Protein AF-K0R298-F1 (afdb_monomer_lite)

pLDDT: mean 89.59, std 12.07, range [43.44, 98.75]

Organism: Thalassiosira oceanica (NCBI:txid159749)

Radius of gyration: 18.22 Å; chains: 1; bounding box: 44×44×57 Å

Sequence (192 aa):
MATQLGGPRGGSYESVAVDNSNPGKPVFFVTEDAEDGELRRFEAAHGNGWDALHDEGTTTYLQMFRDGTFAWTDSERIGEQSAKQNYPGLEGIQYLDGKLYFMAKYNYHLFILDLKEMTYTVEKTGLKFYGEGNFDSQPDQNLFGPSRRWMYLTEDGGSTPGVYARHCCESETYYTVFQGTPRVVGRRDSWV

Structure (mmCIF, N/CA/C/O backbone):
data_AF-K0R298-F1
#
_entry.id   AF-K0R298-F1
#
loop_
_atom_site.group_PDB
_atom_site.id
_atom_site.type_symbol
_atom_site.label_atom_id
_atom_site.label_alt_id
_atom_site.label_comp_id
_atom_site.label_asym_id
_atom_site.label_entity_id
_atom_site.label_seq_id
_atom_site.pdbx_PDB_ins_code
_atom_site.Cartn_x
_atom_site.Cartn_y
_atom_site.Cartn_z
_atom_site.occupancy
_atom_site.B_iso_or_equiv
_atom_site.auth_seq_id
_atom_site.auth_comp_id
_atom_site.auth_asym_id
_atom_site.auth_atom_id
_atom_site.pdbx_PDB_model_num
ATOM 1 N N . MET A 1 1 ? -24.780 -12.898 5.351 1.00 60.69 1 MET A N 1
ATOM 2 C CA . MET A 1 1 ? -24.644 -11.448 5.600 1.00 60.69 1 MET A CA 1
ATOM 3 C C . MET A 1 1 ? -23.512 -10.929 4.729 1.00 60.69 1 MET A C 1
ATOM 5 O O . MET A 1 1 ? -22.661 -11.729 4.366 1.00 60.69 1 MET A O 1
ATOM 9 N N . ALA A 1 2 ? -23.547 -9.658 4.328 1.00 63.16 2 ALA A N 1
ATOM 10 C CA . ALA A 1 2 ? -22.435 -9.020 3.619 1.00 63.16 2 ALA A CA 1
ATOM 11 C C . ALA A 1 2 ? -21.427 -8.445 4.632 1.00 63.16 2 ALA A C 1
ATOM 13 O O . ALA A 1 2 ? -21.755 -8.310 5.809 1.00 63.16 2 ALA A O 1
ATOM 14 N N . THR A 1 3 ? -20.195 -8.181 4.204 1.00 66.81 3 THR A N 1
ATOM 15 C CA . THR A 1 3 ? -19.100 -7.686 5.057 1.00 66.81 3 THR A CA 1
ATOM 16 C C . THR A 1 3 ? -19.356 -6.252 5.534 1.00 66.81 3 THR A C 1
ATOM 18 O O . THR A 1 3 ? -19.719 -5.407 4.717 1.00 66.81 3 THR A O 1
ATOM 21 N N . GLN A 1 4 ? -19.111 -5.942 6.817 1.00 69.44 4 GLN A N 1
ATOM 22 C CA . GLN A 1 4 ? -19.295 -4.577 7.353 1.00 69.44 4 GLN A CA 1
ATOM 23 C C . GLN A 1 4 ? -18.355 -3.541 6.715 1.00 69.44 4 GLN A C 1
ATOM 25 O O . GLN A 1 4 ? -18.751 -2.396 6.504 1.00 69.44 4 GLN A O 1
ATOM 30 N N . LEU A 1 5 ? -17.142 -3.957 6.342 1.00 73.31 5 LEU A N 1
ATOM 31 C CA . LEU A 1 5 ? -16.156 -3.160 5.596 1.00 73.31 5 LEU A CA 1
ATOM 32 C C . LEU A 1 5 ? -16.729 -2.541 4.306 1.00 73.31 5 LEU A C 1
ATOM 34 O O . LEU A 1 5 ? -16.334 -1.441 3.920 1.00 73.31 5 LEU A O 1
ATOM 38 N N . GLY A 1 6 ? -17.698 -3.231 3.689 1.00 67.94 6 GLY A N 1
ATOM 39 C CA . GLY A 1 6 ? -18.417 -2.793 2.494 1.00 67.94 6 GLY A CA 1
ATOM 40 C C . GLY A 1 6 ? -19.207 -1.494 2.677 1.00 67.94 6 GLY A C 1
ATOM 41 O O . GLY A 1 6 ? -19.532 -0.800 1.716 1.00 67.94 6 GLY A O 1
ATOM 42 N N . GLY A 1 7 ? -19.595 -1.184 3.917 1.00 67.56 7 GLY A N 1
ATOM 43 C CA . GLY A 1 7 ? -20.618 -0.183 4.189 1.00 67.56 7 GLY A CA 1
ATOM 44 C C . GLY A 1 7 ? -21.924 -0.435 3.407 1.00 67.56 7 GLY A C 1
ATOM 45 O O . GLY A 1 7 ? -22.132 -1.494 2.812 1.00 67.56 7 GLY A O 1
ATOM 46 N N . PRO A 1 8 ? -22.847 0.540 3.386 1.00 65.44 8 PRO A N 1
ATOM 47 C CA . PRO A 1 8 ? -24.098 0.425 2.634 1.00 65.44 8 PRO A CA 1
ATOM 48 C C . PRO A 1 8 ? -23.929 0.629 1.119 1.00 65.44 8 PRO A C 1
ATOM 50 O O . PRO A 1 8 ? -24.852 0.323 0.366 1.00 65.44 8 PRO A O 1
ATOM 53 N N . ARG A 1 9 ? -22.794 1.184 0.674 1.00 70.94 9 ARG A N 1
ATOM 54 C CA . ARG A 1 9 ? -22.545 1.557 -0.728 1.00 70.94 9 ARG A CA 1
ATOM 55 C C . ARG A 1 9 ? -21.624 0.583 -1.468 1.00 70.94 9 ARG A C 1
ATOM 57 O O . ARG A 1 9 ? -21.584 0.638 -2.693 1.00 70.94 9 ARG A O 1
ATOM 64 N N . GLY A 1 10 ? -20.951 -0.324 -0.757 1.00 79.12 10 GLY A N 1
ATOM 65 C CA . GLY A 1 10 ? -19.833 -1.072 -1.323 1.00 79.12 10 GLY A CA 1
ATOM 66 C C . GLY A 1 10 ? -18.646 -0.150 -1.601 1.00 79.12 10 GLY A C 1
ATOM 67 O O . GLY A 1 10 ? -18.552 0.937 -1.031 1.00 79.12 10 GLY A O 1
ATOM 68 N N . GLY A 1 11 ? -17.782 -0.595 -2.505 1.00 83.56 11 GLY A N 1
ATOM 69 C CA . GLY A 1 11 ? -16.618 0.134 -2.996 1.00 83.56 11 GLY A CA 1
ATOM 70 C C . GLY A 1 11 ? -16.047 -0.567 -4.226 1.00 83.56 11 GLY A C 1
ATOM 71 O O . GLY A 1 11 ? -16.456 -1.693 -4.546 1.00 83.56 11 GLY A O 1
ATOM 72 N N . SER A 1 12 ? -15.108 0.083 -4.909 1.00 91.06 12 SER A N 1
ATOM 73 C CA . SER A 1 12 ? -14.360 -0.511 -6.031 1.00 91.06 12 SER A CA 1
ATOM 74 C C . SER A 1 12 ? -13.217 -1.380 -5.500 1.00 91.06 12 SER A C 1
ATOM 76 O O . SER A 1 12 ? -12.054 -1.125 -5.790 1.00 91.06 12 SER A O 1
ATOM 78 N N . TYR A 1 13 ? -13.543 -2.353 -4.645 1.00 93.00 13 TYR A N 1
ATOM 79 C CA . TYR A 1 13 ? -12.547 -3.119 -3.898 1.00 93.00 13 TYR A CA 1
ATOM 80 C C . TYR A 1 13 ? -11.626 -3.914 -4.810 1.00 93.00 13 TYR A C 1
ATOM 82 O O . TYR A 1 13 ? -12.098 -4.760 -5.569 1.00 93.00 13 TYR A O 1
ATOM 90 N N . GLU A 1 14 ? -10.327 -3.683 -4.650 1.00 95.44 14 GLU A N 1
ATOM 91 C CA . GLU A 1 14 ? -9.311 -4.245 -5.536 1.00 95.44 14 GLU A CA 1
ATOM 92 C C . GLU A 1 14 ? -8.501 -5.344 -4.846 1.00 95.44 14 GLU A C 1
ATOM 94 O O . GLU A 1 14 ? -8.420 -6.479 -5.316 1.00 95.44 14 GLU A O 1
ATOM 99 N N . SER A 1 15 ? -7.944 -5.053 -3.669 1.00 96.44 15 SER A N 1
ATOM 100 C CA . SER A 1 15 ? -7.053 -5.981 -2.977 1.00 96.44 15 SER A CA 1
ATOM 101 C C . SER A 1 15 ? -7.222 -5.928 -1.459 1.00 96.44 15 SER A C 1
ATOM 103 O O . SER A 1 15 ? -7.776 -4.981 -0.897 1.00 96.44 15 SER A O 1
ATOM 105 N N . VAL A 1 16 ? -6.766 -6.981 -0.775 1.00 95.56 16 VAL A N 1
ATOM 106 C CA . VAL A 1 16 ? -6.879 -7.126 0.681 1.00 95.56 16 VAL A CA 1
ATOM 107 C C . VAL A 1 16 ? -5.563 -7.570 1.305 1.00 95.56 16 VAL A C 1
ATOM 109 O O . VAL A 1 16 ? -4.927 -8.527 0.863 1.00 95.56 16 VAL A O 1
ATOM 112 N N . ALA A 1 17 ? -5.197 -6.919 2.405 1.00 97.06 17 ALA A N 1
ATOM 113 C CA . ALA A 1 17 ? -4.150 -7.364 3.311 1.00 97.06 17 ALA A CA 1
ATOM 114 C C . ALA A 1 17 ? -4.728 -7.600 4.708 1.00 97.06 17 ALA A C 1
ATOM 116 O O . ALA A 1 17 ? -5.696 -6.958 5.113 1.00 97.06 17 ALA A O 1
ATOM 117 N N . VAL A 1 18 ? -4.128 -8.524 5.459 1.00 95.81 18 VAL A N 1
ATOM 118 C CA . VAL A 1 18 ? -4.596 -8.878 6.804 1.00 95.81 18 VAL A CA 1
ATOM 119 C C . VAL A 1 18 ? -3.419 -8.908 7.767 1.00 95.81 18 VAL A C 1
ATOM 121 O O . VAL A 1 18 ? -2.485 -9.691 7.586 1.00 95.81 18 VAL A O 1
ATOM 124 N N . ASP A 1 19 ? -3.491 -8.095 8.819 1.00 96.06 19 ASP A N 1
ATOM 125 C CA . ASP A 1 19 ? -2.722 -8.341 10.033 1.00 96.06 19 ASP A CA 1
ATOM 126 C C . ASP A 1 19 ? -3.458 -9.405 10.849 1.00 96.06 19 ASP A C 1
ATOM 128 O O . ASP A 1 19 ? -4.504 -9.155 11.451 1.00 96.06 19 ASP A O 1
ATOM 132 N N . ASN A 1 20 ? -2.903 -10.614 10.848 1.00 94.19 20 ASN A N 1
ATOM 133 C CA . ASN A 1 20 ? -3.417 -11.743 11.617 1.00 94.19 20 ASN A CA 1
ATOM 134 C C . ASN A 1 20 ? -2.477 -12.134 12.771 1.00 94.19 20 ASN A C 1
ATOM 136 O O . ASN A 1 20 ? -2.443 -13.294 13.185 1.00 94.19 20 ASN A O 1
ATOM 140 N N . SER A 1 21 ? -1.679 -11.187 13.278 1.00 93.69 21 SER A N 1
ATOM 141 C CA . SER A 1 21 ? -0.807 -11.401 14.443 1.00 93.69 21 SER A CA 1
ATOM 142 C C . SER A 1 21 ? -1.598 -11.753 15.709 1.00 93.69 21 SER A C 1
ATOM 144 O O . SER A 1 21 ? -1.109 -12.505 16.553 1.00 93.69 21 SER A O 1
ATOM 146 N N . ASN A 1 22 ? -2.845 -11.279 15.805 1.00 92.56 22 ASN A N 1
ATOM 147 C CA . ASN A 1 22 ? -3.843 -11.741 16.763 1.00 92.56 22 ASN A CA 1
ATOM 148 C C . ASN A 1 22 ? -5.028 -12.407 16.035 1.00 92.56 22 ASN A C 1
ATOM 150 O O . ASN A 1 22 ? -5.967 -11.713 15.643 1.00 92.56 22 ASN A O 1
ATOM 154 N N . PRO A 1 23 ? -5.051 -13.748 15.916 1.00 90.69 23 PRO A N 1
ATOM 155 C CA . PRO A 1 23 ? -6.097 -14.451 15.175 1.00 90.69 23 PRO A CA 1
ATOM 156 C C . PRO A 1 23 ? -7.523 -14.295 15.707 1.00 90.69 23 PRO A C 1
ATOM 158 O O . PRO A 1 23 ? -8.457 -14.627 14.990 1.00 90.69 23 PRO A O 1
ATOM 161 N N . GLY A 1 24 ? -7.708 -13.846 16.954 1.00 91.31 24 GLY A N 1
ATOM 162 C CA . GLY A 1 24 ? -9.039 -13.588 17.517 1.00 91.31 24 GLY A CA 1
ATOM 163 C C . GLY A 1 24 ? -9.553 -12.164 17.290 1.00 91.31 24 GLY A C 1
ATOM 164 O O . GLY A 1 24 ? -10.682 -11.870 17.681 1.00 91.31 24 GLY A O 1
ATOM 165 N N . LYS A 1 25 ? -8.703 -11.281 16.749 1.00 92.44 25 LYS A N 1
ATOM 166 C CA . LYS A 1 25 ? -8.995 -9.880 16.407 1.00 92.44 25 LYS A CA 1
ATOM 167 C C . LYS A 1 25 ? -8.160 -9.451 15.189 1.00 92.44 25 LYS A C 1
ATOM 169 O O . LYS A 1 25 ? -7.284 -8.595 15.332 1.00 92.44 25 LYS A O 1
ATOM 174 N N . PRO A 1 26 ? -8.353 -10.087 14.022 1.00 95.19 26 PRO A N 1
ATOM 175 C CA . PRO A 1 26 ? -7.629 -9.706 12.817 1.00 95.19 26 PRO A CA 1
ATOM 176 C C . PRO A 1 26 ? -7.963 -8.269 12.399 1.00 95.19 26 PRO A C 1
ATOM 178 O O . PRO A 1 26 ? -9.076 -7.780 12.622 1.00 95.19 26 PRO A O 1
ATOM 181 N N . VAL A 1 27 ? -6.998 -7.615 11.755 1.00 95.69 27 VAL A N 1
ATOM 182 C CA . VAL A 1 27 ? -7.184 -6.299 11.139 1.00 95.69 27 VAL A CA 1
ATOM 183 C C . VAL A 1 27 ? -7.071 -6.445 9.632 1.00 95.69 27 VAL A C 1
ATOM 185 O O . VAL A 1 27 ? -6.063 -6.928 9.120 1.00 95.69 27 VAL A O 1
ATOM 188 N N . PHE A 1 28 ? -8.110 -6.026 8.923 1.00 95.44 28 PHE A N 1
ATOM 189 C CA . PHE A 1 28 ? -8.188 -6.093 7.471 1.00 95.44 28 PHE A CA 1
ATOM 190 C C . PHE A 1 28 ? -7.937 -4.717 6.877 1.00 95.44 28 PHE A C 1
ATOM 192 O O . PHE A 1 28 ? -8.400 -3.711 7.413 1.00 95.44 28 PHE A O 1
ATOM 199 N N . PHE A 1 29 ? -7.244 -4.689 5.748 1.00 96.81 29 PHE A N 1
ATOM 200 C CA . PHE A 1 29 ? -6.977 -3.490 4.972 1.00 96.81 29 PHE A CA 1
ATOM 201 C C . PHE A 1 29 ? -7.421 -3.737 3.544 1.00 96.81 29 PHE A C 1
ATOM 203 O O . PHE A 1 29 ? -7.031 -4.755 2.974 1.00 96.81 29 PHE A O 1
ATOM 210 N N . VAL A 1 30 ? -8.224 -2.842 2.981 1.00 95.94 30 VAL A N 1
ATOM 211 C CA . VAL A 1 30 ? -8.738 -2.994 1.617 1.00 95.94 30 VAL A CA 1
ATOM 212 C C . VAL A 1 30 ? -8.540 -1.712 0.831 1.00 95.94 30 VAL A C 1
ATOM 214 O O . VAL A 1 30 ? -8.770 -0.618 1.349 1.00 95.94 30 VAL A O 1
ATOM 217 N N . THR A 1 31 ? -8.077 -1.887 -0.401 1.00 97.38 31 THR A N 1
ATOM 218 C CA . THR A 1 31 ? -7.863 -0.836 -1.394 1.00 97.38 31 THR A CA 1
ATOM 219 C C . THR A 1 31 ? -9.077 -0.673 -2.297 1.00 97.38 31 THR A C 1
ATOM 221 O O . THR A 1 31 ? -9.876 -1.600 -2.449 1.00 97.38 31 THR A O 1
ATOM 224 N N . GLU A 1 32 ? -9.202 0.507 -2.903 1.00 95.56 32 GLU A N 1
ATOM 225 C CA . GLU A 1 32 ? -10.237 0.804 -3.887 1.00 95.56 32 GLU A CA 1
ATOM 226 C C . GLU A 1 32 ? -9.631 1.415 -5.156 1.00 95.56 32 GLU A C 1
ATOM 228 O O . GLU A 1 32 ? -9.007 2.481 -5.089 1.00 95.56 32 GLU A O 1
ATOM 233 N N . ASP A 1 33 ? -9.863 0.772 -6.309 1.00 95.31 33 ASP A N 1
ATOM 234 C CA . ASP A 1 33 ? -9.455 1.289 -7.624 1.00 95.31 33 ASP A CA 1
ATOM 235 C C . ASP A 1 33 ? -10.422 2.400 -8.066 1.00 95.31 33 ASP A C 1
ATOM 237 O O . ASP A 1 33 ? -11.351 2.237 -8.865 1.00 95.31 33 ASP A O 1
ATOM 241 N N . ALA A 1 34 ? -10.234 3.559 -7.443 1.00 95.00 34 ALA A N 1
ATOM 242 C CA . ALA A 1 34 ? -10.874 4.816 -7.777 1.00 95.00 34 ALA A CA 1
ATOM 243 C C . ALA A 1 34 ? -9.912 5.977 -7.489 1.00 95.00 34 ALA A C 1
ATOM 245 O O . ALA A 1 34 ? -9.011 5.881 -6.654 1.00 95.00 34 ALA A O 1
ATOM 246 N N . GLU A 1 35 ? -10.096 7.112 -8.171 1.00 95.12 35 GLU A N 1
ATOM 247 C CA . GLU A 1 35 ? -9.241 8.297 -7.979 1.00 95.12 35 GLU A CA 1
ATOM 248 C C . GLU A 1 35 ? -9.244 8.782 -6.519 1.00 95.12 35 GLU A C 1
ATOM 250 O O . GLU A 1 35 ? -8.216 9.218 -6.004 1.00 95.12 35 GLU A O 1
ATOM 255 N N . ASP A 1 36 ? -10.393 8.702 -5.856 1.00 96.06 36 ASP A N 1
ATOM 256 C CA . ASP A 1 36 ? -10.617 9.037 -4.453 1.00 96.06 36 ASP A CA 1
ATOM 257 C C . ASP A 1 36 ? -10.874 7.807 -3.570 1.00 96.06 36 ASP A C 1
ATOM 259 O O . ASP A 1 36 ? -11.262 7.977 -2.420 1.00 96.06 36 ASP A O 1
ATOM 263 N N . GLY A 1 37 ? -10.605 6.597 -4.077 1.00 96.19 37 GLY A N 1
ATOM 264 C CA . GLY A 1 37 ? -10.769 5.346 -3.340 1.00 96.19 37 GLY A CA 1
ATOM 265 C C . GLY A 1 37 ? -9.822 5.26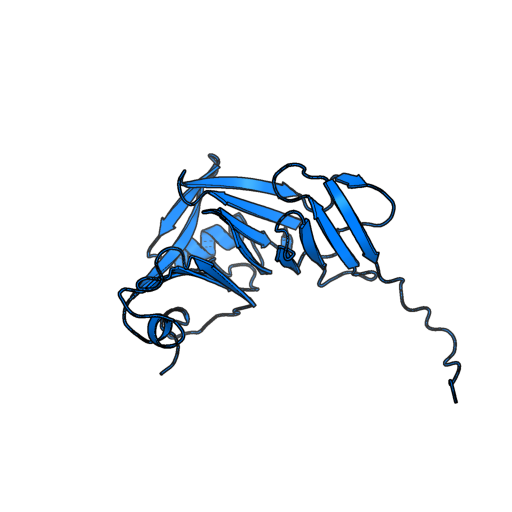7 -2.146 1.00 96.19 37 GLY A C 1
ATOM 266 O O . GLY A 1 37 ? -8.601 5.172 -2.296 1.00 96.19 37 GLY A O 1
ATOM 267 N N . GLU A 1 38 ? -10.372 5.348 -0.941 1.00 96.12 38 GLU A N 1
ATOM 268 C CA . GLU A 1 38 ? -9.594 5.401 0.286 1.00 96.12 38 GLU A CA 1
ATOM 269 C C . GLU A 1 38 ? -9.130 4.028 0.777 1.00 96.12 38 GLU A C 1
ATOM 271 O O . GLU A 1 38 ? -9.802 3.012 0.614 1.00 96.12 38 GLU A O 1
ATOM 276 N N . LEU A 1 39 ? -7.982 3.993 1.463 1.00 97.69 39 LEU A N 1
ATOM 277 C CA . LEU A 1 39 ? -7.562 2.779 2.155 1.00 97.69 39 LEU A CA 1
ATOM 278 C C . LEU A 1 39 ? -8.428 2.595 3.402 1.00 97.69 39 LEU A C 1
ATOM 280 O O . LEU A 1 39 ? -8.332 3.376 4.359 1.00 97.69 39 LEU A O 1
ATOM 284 N N . ARG A 1 40 ? -9.224 1.527 3.414 1.00 96.25 40 ARG A N 1
ATOM 285 C CA . ARG A 1 40 ? -10.054 1.152 4.559 1.00 96.25 40 ARG A CA 1
ATOM 286 C C . ARG A 1 40 ? -9.295 0.210 5.474 1.00 96.25 40 ARG A C 1
ATOM 288 O O . ARG A 1 40 ? -8.650 -0.728 5.015 1.00 96.25 40 ARG A O 1
ATOM 295 N N . ARG A 1 41 ? -9.438 0.418 6.778 1.00 96.00 41 ARG A N 1
ATOM 296 C CA . ARG A 1 41 ? -9.002 -0.494 7.834 1.00 96.00 41 ARG A CA 1
ATOM 297 C C . ARG A 1 41 ? -10.207 -0.937 8.640 1.00 96.00 41 ARG A C 1
ATOM 299 O O . ARG A 1 41 ? -10.927 -0.088 9.159 1.00 96.00 41 ARG A O 1
ATOM 306 N N . PHE A 1 42 ? -10.375 -2.240 8.811 1.00 94.25 42 PHE A N 1
ATOM 307 C CA . PHE A 1 42 ? -11.387 -2.816 9.687 1.00 94.25 42 PHE A CA 1
ATOM 308 C C . PHE A 1 42 ? -10.744 -3.655 10.780 1.00 94.25 42 PHE A C 1
ATOM 310 O O . PHE A 1 42 ? -10.058 -4.639 10.507 1.00 94.25 42 PHE A O 1
ATOM 317 N N . GLU A 1 43 ? -10.982 -3.253 12.021 1.00 94.25 43 GLU A N 1
ATOM 318 C CA . GLU A 1 43 ? -10.539 -3.961 13.217 1.00 94.25 43 GLU A CA 1
ATOM 319 C C . GLU A 1 43 ? -11.705 -4.807 13.735 1.00 94.25 43 GLU A C 1
ATOM 321 O O . GLU A 1 43 ? -12.693 -4.261 14.235 1.00 94.25 43 GLU A O 1
ATOM 326 N N . ALA A 1 44 ? -11.604 -6.134 13.611 1.00 93.50 44 ALA A N 1
ATOM 327 C CA . ALA A 1 44 ? -12.638 -7.037 14.108 1.00 93.50 44 ALA A CA 1
ATOM 328 C C . ALA A 1 44 ? -12.725 -6.961 15.642 1.00 93.50 44 ALA A C 1
ATOM 330 O O . ALA A 1 44 ? -11.710 -7.046 16.344 1.00 93.50 44 ALA A O 1
ATOM 331 N N . ALA A 1 45 ? -13.937 -6.835 16.190 1.00 91.00 45 ALA A N 1
ATOM 332 C CA . ALA A 1 45 ? -14.125 -6.815 17.641 1.00 91.00 45 ALA A CA 1
ATOM 333 C C . ALA A 1 45 ? -13.817 -8.190 18.264 1.00 91.00 45 ALA A C 1
ATOM 335 O O . ALA A 1 45 ? -13.304 -8.276 19.389 1.00 91.00 45 ALA A O 1
ATOM 336 N N . HIS A 1 46 ? -14.140 -9.253 17.527 1.00 87.75 46 HIS A N 1
ATOM 337 C CA . HIS A 1 46 ? -13.947 -10.657 17.870 1.00 87.75 46 HIS A CA 1
ATOM 338 C C . HIS A 1 46 ? -14.034 -11.531 16.606 1.00 87.75 46 HIS A C 1
ATOM 340 O O . HIS A 1 46 ? -14.410 -11.062 15.536 1.00 87.75 46 HIS A O 1
ATOM 346 N N . GLY A 1 47 ? -13.703 -12.815 16.749 1.00 86.62 47 GLY A N 1
ATOM 347 C CA . GLY A 1 47 ? -13.864 -13.811 15.691 1.00 86.62 47 GLY A CA 1
ATOM 348 C C . GLY A 1 47 ? -12.602 -14.040 14.865 1.00 86.62 47 GLY A C 1
ATOM 349 O O . GLY A 1 47 ? -11.532 -13.499 15.140 1.00 86.62 47 GLY A O 1
ATOM 350 N N . ASN A 1 48 ? -12.724 -14.917 13.874 1.00 86.62 48 ASN A N 1
ATOM 351 C CA . ASN A 1 48 ? -11.661 -15.240 12.931 1.00 86.62 48 ASN A CA 1
ATOM 352 C C . ASN A 1 48 ? -12.249 -15.588 11.557 1.00 86.62 48 ASN A C 1
ATOM 354 O O . ASN A 1 48 ? -13.450 -15.816 11.421 1.00 86.62 48 ASN A O 1
ATOM 358 N N . GLY A 1 49 ? -11.393 -15.623 10.534 1.00 82.56 49 GLY A N 1
ATOM 359 C CA . GLY A 1 49 ? -11.779 -16.066 9.195 1.00 82.56 49 GLY A CA 1
ATOM 360 C C . GLY A 1 49 ? -12.955 -15.275 8.616 1.00 82.56 49 GLY A C 1
ATOM 361 O O . GLY A 1 49 ? -12.945 -14.048 8.631 1.00 82.56 49 GLY A O 1
ATOM 362 N N . TRP A 1 50 ? -13.943 -16.000 8.089 1.00 84.00 50 TRP A N 1
ATOM 363 C CA . TRP A 1 50 ? -15.157 -15.433 7.498 1.00 84.00 50 TRP A CA 1
ATOM 364 C C . TRP A 1 50 ? -15.920 -14.566 8.506 1.00 84.00 50 TRP A C 1
ATOM 366 O O . TRP A 1 50 ? -16.210 -13.407 8.223 1.00 84.00 50 TRP A O 1
ATOM 376 N N . ASP A 1 51 ? -16.170 -15.091 9.706 1.00 85.94 51 ASP A N 1
ATOM 377 C CA . ASP A 1 51 ? -17.037 -14.449 10.700 1.00 85.94 51 ASP A CA 1
ATOM 378 C C . ASP A 1 51 ? -16.483 -13.098 11.172 1.00 85.94 51 ASP A C 1
ATOM 380 O O . ASP A 1 51 ? -17.240 -12.145 11.336 1.00 85.94 51 ASP A O 1
ATOM 384 N N . ALA A 1 52 ? -15.153 -12.960 11.257 1.00 88.69 52 ALA A N 1
ATOM 385 C CA . ALA A 1 52 ? -14.506 -11.707 11.657 1.00 88.69 52 ALA A CA 1
ATOM 386 C C . ALA A 1 52 ? -14.910 -10.499 10.794 1.00 88.69 52 ALA A C 1
ATOM 388 O O . ALA A 1 52 ? -14.903 -9.384 11.292 1.00 88.69 52 ALA A O 1
ATOM 389 N N . LEU A 1 53 ? -15.258 -10.702 9.519 1.00 85.75 53 LEU A N 1
ATOM 390 C CA . LEU A 1 53 ? -15.673 -9.642 8.590 1.00 85.75 53 LEU A CA 1
ATOM 391 C C . LEU A 1 53 ? -17.194 -9.409 8.559 1.00 85.75 53 LEU A C 1
ATOM 393 O O . LEU A 1 53 ? -17.667 -8.428 7.973 1.00 85.75 53 LEU A O 1
ATOM 397 N N . HIS A 1 54 ? -17.965 -10.315 9.152 1.00 84.00 54 HIS A N 1
ATOM 398 C CA . HIS A 1 54 ? -19.427 -10.306 9.115 1.00 84.00 54 HIS A CA 1
ATOM 399 C C . HIS A 1 54 ? -20.074 -10.008 10.471 1.00 84.00 54 HIS A C 1
ATOM 401 O O . HIS A 1 54 ? -21.278 -9.743 10.505 1.00 84.00 54 HIS A O 1
ATOM 407 N N . ASP A 1 55 ? -19.275 -9.987 11.535 1.00 84.25 55 ASP A N 1
ATOM 408 C CA . ASP A 1 55 ? -19.661 -9.582 12.884 1.00 84.25 55 ASP A CA 1
ATOM 409 C C . ASP A 1 55 ? -19.283 -8.111 13.167 1.00 84.25 55 ASP A C 1
ATOM 411 O O . ASP A 1 55 ? -19.059 -7.316 12.252 1.00 84.25 55 ASP A O 1
ATOM 415 N N . GLU A 1 56 ? -19.278 -7.717 14.443 1.00 87.31 56 GLU A N 1
ATOM 416 C CA . GLU A 1 56 ? -18.963 -6.360 14.891 1.00 87.31 56 GLU A CA 1
ATOM 417 C C . GLU A 1 56 ? -17.481 -5.998 14.691 1.00 87.31 56 GLU A C 1
ATOM 419 O O . GLU A 1 56 ? -16.571 -6.792 14.947 1.00 87.31 56 GLU A O 1
ATOM 424 N N . GLY A 1 57 ? -17.223 -4.744 14.332 1.00 90.56 57 GLY A N 1
ATOM 425 C CA . GLY A 1 57 ? -15.880 -4.180 14.298 1.00 90.56 57 GLY A CA 1
ATOM 426 C C . GLY A 1 57 ? -15.893 -2.682 14.039 1.00 90.56 57 GLY A C 1
ATOM 427 O O . GLY A 1 57 ? -16.948 -2.044 14.010 1.00 90.56 57 GLY A O 1
ATOM 428 N N . THR A 1 58 ? -14.703 -2.121 13.861 1.00 92.56 58 THR A N 1
ATOM 429 C CA . THR A 1 58 ? -14.520 -0.684 13.637 1.00 92.56 58 THR A CA 1
ATOM 430 C C . THR A 1 58 ? -13.859 -0.449 12.291 1.00 92.56 58 THR A C 1
ATOM 432 O O . THR A 1 58 ? -12.725 -0.878 12.080 1.00 92.56 58 THR A O 1
ATOM 435 N N . THR A 1 59 ? -14.540 0.282 11.407 1.00 93.06 59 THR A N 1
ATOM 436 C CA . THR A 1 59 ? -13.959 0.779 10.154 1.00 93.06 59 THR A CA 1
ATOM 437 C C . THR A 1 59 ? -13.346 2.159 10.367 1.00 93.06 59 THR A C 1
ATOM 439 O O . THR A 1 59 ? -13.967 3.046 10.946 1.00 93.06 59 THR A O 1
ATOM 442 N N . THR A 1 60 ? -12.130 2.344 9.867 1.00 96.19 60 THR A N 1
ATOM 443 C CA . THR A 1 60 ? -11.416 3.624 9.811 1.00 96.19 60 THR A CA 1
ATOM 444 C C . THR A 1 60 ? -10.721 3.770 8.461 1.00 96.19 60 THR A C 1
ATOM 446 O O . THR A 1 60 ? -10.552 2.791 7.739 1.00 96.19 60 THR A O 1
ATOM 449 N N . TYR A 1 61 ? -10.302 4.983 8.126 1.00 97.62 61 TYR A N 1
ATOM 450 C CA . TYR A 1 61 ? -9.777 5.348 6.815 1.00 97.62 61 TYR A CA 1
ATOM 451 C C . TYR A 1 61 ? -8.410 6.010 6.953 1.00 97.62 61 TYR A C 1
ATOM 453 O O . TYR A 1 61 ? -8.150 6.704 7.942 1.00 97.62 61 TYR A O 1
ATOM 461 N N . LEU A 1 62 ? -7.518 5.781 5.991 1.00 98.69 62 LEU A N 1
ATOM 462 C CA . LEU A 1 62 ? -6.166 6.331 6.038 1.00 98.69 62 LEU A CA 1
ATOM 463 C C . LEU A 1 62 ? -6.175 7.850 5.810 1.00 98.69 62 LEU A C 1
ATOM 465 O O . LEU A 1 62 ? -6.641 8.347 4.789 1.00 98.69 62 LEU A O 1
ATOM 469 N N . GLN A 1 63 ? -5.562 8.593 6.725 1.00 98.75 63 GLN A N 1
ATOM 470 C CA . GLN A 1 63 ? -5.257 10.008 6.555 1.00 98.75 63 GLN A CA 1
ATOM 471 C C . GLN A 1 63 ? -3.744 10.216 6.609 1.00 98.75 63 GLN A C 1
ATOM 473 O O . GLN A 1 63 ? -3.123 10.018 7.649 1.00 98.75 63 GLN A O 1
ATOM 478 N N . MET A 1 64 ? -3.153 10.647 5.499 1.00 98.50 64 MET A N 1
ATOM 479 C CA . MET A 1 64 ? -1.729 10.971 5.409 1.00 98.50 64 MET A CA 1
ATOM 480 C C . MET A 1 64 ? -1.467 12.461 5.627 1.00 98.50 64 MET A C 1
ATOM 482 O O . MET A 1 64 ? -2.232 13.320 5.175 1.00 98.50 64 MET A O 1
ATOM 486 N N . PHE A 1 65 ? -0.347 12.760 6.281 1.00 98.25 65 PHE A N 1
ATOM 487 C CA . PHE A 1 65 ? 0.117 14.112 6.563 1.00 98.25 65 PHE A CA 1
ATOM 488 C C . PHE A 1 65 ? 1.451 14.384 5.867 1.00 98.25 65 PHE A C 1
ATOM 490 O O . PHE A 1 65 ? 2.293 13.507 5.711 1.00 98.25 65 PHE A O 1
ATOM 497 N N . ARG A 1 66 ? 1.673 15.640 5.463 1.00 94.56 66 ARG A N 1
ATOM 498 C CA . ARG A 1 66 ? 2.860 16.043 4.682 1.00 94.56 66 ARG A CA 1
ATOM 499 C C . ARG A 1 66 ? 4.192 15.903 5.424 1.00 94.56 66 ARG A C 1
ATOM 501 O O . ARG A 1 66 ? 5.237 16.034 4.797 1.00 94.56 66 ARG A O 1
ATOM 508 N N . ASP A 1 67 ? 4.160 15.698 6.734 1.00 96.69 67 ASP A N 1
ATOM 509 C CA . ASP A 1 67 ? 5.342 15.521 7.577 1.00 96.69 67 ASP A CA 1
ATOM 510 C C . ASP A 1 67 ? 5.851 14.068 7.620 1.00 96.69 67 ASP A C 1
ATOM 512 O O . ASP A 1 67 ? 6.787 13.775 8.362 1.00 96.69 67 ASP A O 1
ATOM 516 N N . GLY A 1 68 ? 5.275 13.168 6.812 1.00 97.81 68 GLY A N 1
ATOM 517 C CA . GLY A 1 68 ? 5.669 11.758 6.764 1.00 97.81 68 GLY A CA 1
ATOM 518 C C . GLY A 1 68 ? 4.945 10.882 7.787 1.00 97.81 68 GLY A C 1
ATOM 519 O O . GLY A 1 68 ? 5.319 9.724 7.967 1.00 97.81 68 GLY A O 1
ATOM 520 N N . THR A 1 69 ? 3.918 11.411 8.459 1.00 98.69 69 THR A N 1
ATOM 521 C CA . THR A 1 69 ? 3.079 10.666 9.407 1.00 98.69 69 THR A CA 1
ATOM 522 C C . THR A 1 69 ? 1.702 10.346 8.832 1.00 98.69 69 THR A C 1
ATOM 524 O O . THR A 1 69 ? 1.270 10.914 7.825 1.00 98.69 69 THR A O 1
ATOM 527 N N . PHE A 1 70 ? 0.983 9.423 9.465 1.00 98.75 70 PHE A N 1
ATOM 528 C CA . PHE A 1 70 ? -0.406 9.138 9.116 1.00 98.75 70 PHE A CA 1
ATOM 529 C C . PHE A 1 70 ? -1.254 8.840 10.357 1.00 98.75 70 PHE A C 1
ATOM 531 O O . PHE A 1 70 ? -0.741 8.574 11.442 1.00 98.75 70 PHE A O 1
ATOM 538 N N . ALA A 1 71 ? -2.572 8.877 10.189 1.00 98.69 71 ALA A N 1
ATOM 539 C CA . ALA A 1 71 ? -3.546 8.475 11.192 1.00 98.69 71 ALA A CA 1
ATOM 540 C C . ALA A 1 71 ? -4.697 7.693 10.553 1.00 98.69 71 ALA A C 1
ATOM 542 O O . ALA A 1 71 ? -4.884 7.701 9.337 1.00 98.69 71 ALA A O 1
ATOM 543 N N . TRP A 1 72 ? -5.484 7.043 11.404 1.00 98.44 72 TRP A N 1
ATOM 544 C CA . TRP A 1 72 ? -6.740 6.407 11.030 1.00 98.44 72 TRP A CA 1
ATOM 545 C C . TRP A 1 72 ? -7.897 7.284 11.506 1.00 98.44 72 TRP A C 1
ATOM 547 O O . TRP A 1 72 ? -8.034 7.531 12.703 1.00 98.44 72 TRP A O 1
ATOM 557 N N . THR A 1 73 ? -8.708 7.778 10.575 1.00 98.12 73 THR A N 1
ATOM 558 C CA . THR A 1 73 ? -9.891 8.603 10.862 1.00 98.12 73 THR A CA 1
ATOM 559 C C . THR A 1 73 ? -11.166 7.770 10.759 1.00 98.12 73 THR A C 1
ATOM 561 O O . THR A 1 73 ? -11.228 6.811 9.999 1.00 98.12 73 THR A O 1
ATOM 564 N N . ASP A 1 74 ? -12.204 8.128 11.505 1.00 96.19 74 ASP A N 1
ATOM 565 C CA . ASP A 1 74 ? -13.556 7.574 11.373 1.00 96.19 74 ASP A CA 1
ATOM 566 C C . ASP A 1 74 ? -14.364 8.231 10.234 1.00 96.19 74 ASP A C 1
ATOM 568 O O . ASP A 1 74 ? -15.470 7.797 9.913 1.00 96.19 74 ASP A O 1
ATOM 572 N N . SER A 1 75 ? -13.817 9.269 9.592 1.00 96.44 75 SER A N 1
ATOM 573 C CA . SER A 1 75 ? -14.479 10.001 8.516 1.00 96.44 75 SER A CA 1
ATOM 574 C C . SER A 1 75 ? -14.061 9.489 7.136 1.00 96.44 75 SER A C 1
ATOM 576 O O . SER A 1 75 ? -12.979 9.826 6.657 1.00 96.44 75 SER A O 1
ATOM 578 N N . GLU A 1 76 ? -14.966 8.766 6.464 1.00 94.56 76 GLU A N 1
ATOM 579 C CA . GLU A 1 76 ? -14.804 8.295 5.069 1.00 94.56 76 GLU A CA 1
ATOM 580 C C . GLU A 1 76 ? -14.384 9.454 4.156 1.00 94.56 76 GLU A C 1
ATOM 582 O O . GLU A 1 76 ? -13.349 9.397 3.507 1.00 94.56 76 GLU A O 1
ATOM 587 N N . ARG A 1 77 ? -15.076 10.597 4.260 1.00 96.06 77 ARG A N 1
ATOM 588 C CA . ARG A 1 77 ? -14.764 11.822 3.505 1.00 96.06 77 ARG A CA 1
ATOM 589 C C . ARG A 1 77 ? -13.327 12.326 3.693 1.00 96.06 77 ARG A C 1
ATOM 591 O O . ARG A 1 77 ? -12.755 12.894 2.767 1.00 96.06 77 ARG A O 1
ATOM 598 N N . ILE A 1 78 ? -12.755 12.227 4.897 1.00 98.31 78 ILE A N 1
ATOM 599 C CA . ILE A 1 78 ? -11.356 12.635 5.126 1.00 98.31 78 ILE A CA 1
ATOM 600 C C . ILE A 1 78 ? -10.405 11.613 4.491 1.00 98.31 78 ILE A C 1
ATOM 602 O O . ILE A 1 78 ? -9.395 12.022 3.917 1.00 98.31 78 ILE A O 1
ATOM 606 N N . GLY A 1 79 ? -10.750 10.324 4.548 1.00 97.81 79 GLY A N 1
ATOM 607 C CA . GLY A 1 79 ? -10.067 9.255 3.819 1.00 97.81 79 GLY A CA 1
ATOM 608 C C . GLY A 1 79 ? -10.046 9.506 2.312 1.00 97.81 79 GLY A C 1
ATOM 609 O O . GLY A 1 79 ? -8.964 9.639 1.746 1.00 97.81 79 GLY A O 1
ATOM 610 N N . GLU A 1 80 ? -11.216 9.692 1.695 1.00 97.38 80 GLU A N 1
ATOM 611 C CA . GLU A 1 80 ? -11.387 9.973 0.256 1.00 97.38 80 GLU A CA 1
ATOM 612 C C . GLU A 1 80 ? -10.544 11.192 -0.175 1.00 97.38 80 GLU A C 1
ATOM 614 O O . GLU A 1 80 ? -9.809 11.183 -1.167 1.00 97.38 80 GLU A O 1
ATOM 619 N N . GLN A 1 81 ? -10.579 12.265 0.627 1.00 98.44 81 GLN A N 1
ATOM 620 C CA . GLN A 1 81 ? -9.773 13.465 0.385 1.00 98.44 81 GLN A CA 1
ATOM 621 C C . GLN A 1 81 ? -8.272 13.202 0.499 1.00 98.44 81 GLN A C 1
ATOM 623 O O . GLN A 1 81 ? -7.493 13.782 -0.262 1.00 98.44 81 GLN A O 1
ATOM 628 N N . SER A 1 82 ? -7.855 12.366 1.450 1.00 98.31 82 SER A N 1
ATOM 629 C CA . SER A 1 82 ? -6.455 11.985 1.604 1.00 98.31 82 SER A CA 1
ATOM 630 C C . SER A 1 82 ? -5.987 11.131 0.428 1.00 98.31 82 SER A C 1
ATOM 632 O O . SER A 1 82 ? -4.912 11.412 -0.105 1.00 98.31 82 SER A O 1
ATOM 634 N N . ALA A 1 83 ? -6.807 10.181 -0.025 1.00 98.00 83 ALA A N 1
ATOM 635 C CA . ALA A 1 83 ? -6.530 9.321 -1.169 1.00 98.00 83 ALA A CA 1
ATOM 636 C C . ALA A 1 83 ? -6.316 10.128 -2.442 1.00 98.00 83 ALA A C 1
ATOM 638 O O . ALA A 1 83 ? -5.213 10.126 -2.992 1.00 98.00 83 ALA A O 1
ATOM 639 N N . LYS A 1 84 ? -7.304 10.952 -2.809 1.00 98.00 84 LYS A N 1
ATOM 640 C CA . LYS A 1 84 ? -7.238 11.815 -3.994 1.00 98.00 84 LYS A CA 1
ATOM 641 C C . LYS A 1 84 ? -5.990 12.702 -4.023 1.00 98.00 84 LYS A C 1
ATOM 643 O O . LYS A 1 84 ? -5.453 13.003 -5.086 1.00 98.00 84 LYS A O 1
ATOM 648 N N . GLN A 1 85 ? -5.536 13.162 -2.857 1.00 97.50 85 GLN A N 1
ATOM 649 C CA . GLN A 1 85 ? -4.389 14.065 -2.751 1.00 97.50 85 GLN A CA 1
ATOM 650 C C . GLN A 1 85 ? -3.036 13.351 -2.733 1.00 97.50 85 GLN A C 1
ATOM 652 O O . GLN A 1 85 ? -2.060 13.918 -3.221 1.00 97.50 85 GLN A O 1
ATOM 657 N N . ASN A 1 86 ? -2.952 12.167 -2.125 1.00 97.62 86 ASN A N 1
ATOM 658 C CA . ASN A 1 86 ? -1.669 11.558 -1.771 1.00 97.62 86 ASN A CA 1
ATOM 659 C C . ASN A 1 86 ? -1.422 10.227 -2.490 1.00 97.62 86 ASN A C 1
ATOM 661 O O . ASN A 1 86 ? -0.296 9.992 -2.924 1.00 97.62 86 ASN A O 1
ATOM 665 N N . TYR A 1 87 ? -2.438 9.380 -2.645 1.00 97.62 87 TYR A N 1
ATOM 666 C CA . TYR A 1 87 ? -2.311 8.002 -3.138 1.00 97.62 87 TYR A CA 1
ATOM 667 C C . TYR A 1 87 ? -3.479 7.577 -4.062 1.00 97.62 87 TYR A C 1
ATOM 669 O O . TYR A 1 87 ? -4.116 6.561 -3.817 1.00 97.62 87 TYR A O 1
ATOM 677 N N . PRO A 1 88 ? -3.789 8.331 -5.129 1.00 97.44 88 PRO A N 1
AT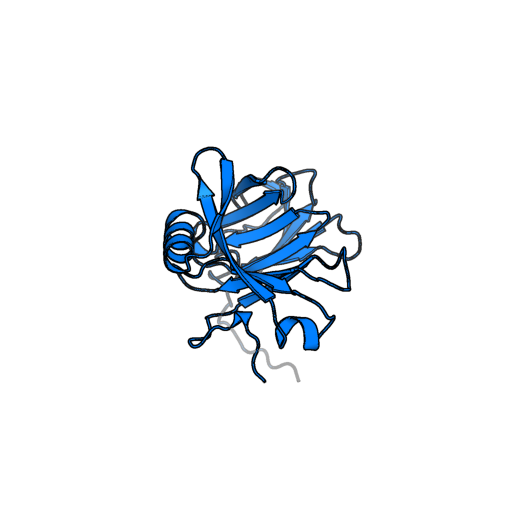OM 678 C CA . PRO A 1 88 ? -4.977 8.073 -5.944 1.00 97.44 88 PRO A CA 1
ATOM 679 C C . PRO A 1 88 ? -4.854 6.780 -6.777 1.00 97.44 88 PRO A C 1
ATOM 681 O O . PRO A 1 88 ? -3.791 6.518 -7.354 1.00 97.44 88 PRO A O 1
ATOM 684 N N . GLY A 1 89 ? -5.958 6.027 -6.895 1.00 96.88 89 GLY A N 1
ATOM 685 C CA . GLY A 1 89 ? -6.024 4.736 -7.598 1.00 96.88 89 GLY A CA 1
ATOM 686 C C . GLY A 1 89 ? -5.278 3.645 -6.839 1.00 96.88 89 GLY A C 1
ATOM 687 O O . GLY A 1 89 ? -4.183 3.264 -7.249 1.00 96.88 89 GLY A O 1
ATOM 688 N N . LEU A 1 90 ? -5.800 3.229 -5.682 1.00 97.44 90 LEU A N 1
ATOM 689 C CA . LEU A 1 90 ? -5.158 2.199 -4.870 1.00 97.44 90 LEU A CA 1
ATOM 690 C C . LEU A 1 90 ? -5.366 0.814 -5.474 1.00 97.44 90 LEU A C 1
ATOM 692 O O . LEU A 1 90 ? -6.493 0.422 -5.746 1.00 97.44 90 LEU A O 1
ATOM 696 N N . GLU A 1 91 ? -4.281 0.055 -5.577 1.00 97.81 91 GLU A N 1
ATOM 697 C CA . GLU A 1 91 ? -4.266 -1.249 -6.249 1.00 97.81 91 GLU A CA 1
ATOM 698 C C . GLU A 1 91 ? -3.841 -2.357 -5.273 1.00 97.81 91 GLU A C 1
ATOM 700 O O . GLU A 1 91 ? -4.439 -2.522 -4.205 1.00 97.81 91 GLU A O 1
ATOM 705 N N . GLY A 1 92 ? -2.786 -3.114 -5.586 1.00 98.12 92 GLY A N 1
ATOM 706 C CA . GLY A 1 92 ? -2.259 -4.151 -4.709 1.00 98.12 92 GLY A CA 1
ATOM 707 C C . GLY A 1 92 ? -1.870 -3.621 -3.331 1.00 98.12 92 GLY A C 1
ATOM 708 O O . GLY A 1 92 ? -1.255 -2.557 -3.202 1.00 98.12 92 GLY A O 1
ATOM 709 N N . ILE A 1 93 ? -2.186 -4.404 -2.295 1.00 98.56 93 ILE A N 1
ATOM 710 C CA . ILE A 1 93 ? -1.735 -4.183 -0.920 1.00 98.56 93 ILE A CA 1
ATOM 711 C C . ILE A 1 93 ? -1.223 -5.476 -0.290 1.00 98.56 93 ILE A C 1
ATOM 713 O O . ILE A 1 93 ? -1.780 -6.550 -0.496 1.00 98.56 93 ILE A O 1
ATOM 717 N N . GLN A 1 94 ? -0.180 -5.380 0.535 1.00 97.50 94 GLN A N 1
ATOM 718 C CA . GLN A 1 94 ? 0.371 -6.492 1.307 1.00 97.50 94 GLN A CA 1
ATOM 719 C C . GLN A 1 94 ? 0.697 -6.060 2.738 1.00 97.50 94 GLN A C 1
ATOM 721 O O . GLN A 1 94 ? 1.215 -4.966 2.963 1.00 97.50 94 GLN A O 1
ATOM 726 N N . TYR A 1 95 ? 0.457 -6.953 3.699 1.00 96.75 95 TYR A N 1
ATOM 727 C CA . TYR A 1 95 ? 0.921 -6.808 5.078 1.00 96.75 95 TYR A CA 1
ATOM 728 C C . TYR A 1 95 ? 2.159 -7.677 5.303 1.00 96.75 95 TYR A C 1
ATOM 730 O O . TYR A 1 95 ? 2.148 -8.874 5.006 1.00 96.75 95 TYR A O 1
ATOM 738 N N . LEU A 1 96 ? 3.214 -7.091 5.866 1.00 94.19 96 LEU A N 1
ATOM 739 C CA . LEU A 1 96 ? 4.404 -7.822 6.285 1.00 94.19 96 LEU A CA 1
ATOM 740 C C . LEU A 1 96 ? 5.038 -7.149 7.506 1.00 94.19 96 LEU A C 1
ATOM 742 O O . LEU A 1 96 ? 5.410 -5.983 7.450 1.00 94.19 96 LEU A O 1
ATOM 746 N N . ASP A 1 97 ? 5.178 -7.907 8.596 1.00 92.62 97 ASP A N 1
ATOM 747 C CA . ASP A 1 97 ? 5.934 -7.544 9.803 1.00 92.62 97 ASP A CA 1
ATOM 748 C C . ASP A 1 97 ? 5.625 -6.126 10.335 1.00 92.62 97 ASP A C 1
ATOM 750 O O . ASP A 1 97 ? 6.514 -5.302 10.569 1.00 92.62 97 ASP A O 1
ATOM 754 N N . GLY A 1 98 ? 4.330 -5.835 10.518 1.00 95.81 98 GLY A N 1
ATOM 755 C CA . GLY A 1 98 ? 3.842 -4.553 11.039 1.00 95.81 98 GLY A CA 1
ATOM 756 C C . GLY A 1 98 ? 3.855 -3.405 10.027 1.00 95.81 98 GLY A C 1
ATOM 757 O O . GLY A 1 98 ? 3.690 -2.250 10.420 1.00 95.81 98 GLY A O 1
ATOM 758 N N . LYS A 1 99 ? 4.064 -3.697 8.739 1.00 97.19 99 LYS A N 1
ATOM 759 C CA . LYS A 1 99 ? 4.038 -2.710 7.657 1.00 97.19 99 LYS A CA 1
ATOM 760 C C . LYS A 1 99 ? 2.999 -3.050 6.603 1.00 97.19 99 LYS A C 1
ATOM 762 O O . LYS A 1 99 ? 2.775 -4.224 6.302 1.00 97.19 99 LYS A O 1
ATOM 767 N N . LEU A 1 100 ? 2.412 -2.010 6.019 1.00 98.06 100 LEU A N 1
ATOM 768 C CA . LEU A 1 100 ? 1.587 -2.118 4.818 1.00 98.06 100 LEU A CA 1
ATOM 769 C C . LEU A 1 100 ? 2.355 -1.597 3.618 1.00 98.06 100 LEU A C 1
ATOM 771 O O . LEU A 1 100 ? 2.958 -0.531 3.684 1.00 98.06 100 LEU A O 1
ATOM 775 N N . TYR A 1 101 ? 2.287 -2.348 2.530 1.00 97.56 101 TYR A N 1
ATOM 776 C CA . TYR A 1 101 ? 2.897 -2.027 1.252 1.00 97.56 101 TYR A CA 1
ATOM 777 C C . TYR A 1 101 ? 1.779 -1.934 0.232 1.00 97.56 101 TYR A C 1
ATOM 779 O O . TYR A 1 101 ? 1.185 -2.970 -0.062 1.00 97.56 101 TYR A O 1
ATOM 787 N N . PHE A 1 102 ? 1.483 -0.751 -0.298 1.00 98.06 102 PHE A N 1
ATOM 788 C CA . PHE A 1 102 ? 0.422 -0.601 -1.295 1.00 98.06 102 PHE A CA 1
ATOM 789 C C . PHE A 1 102 ? 0.841 0.237 -2.495 1.00 98.06 102 PHE A C 1
ATOM 791 O O . PHE A 1 102 ? 1.688 1.129 -2.389 1.00 98.06 102 PHE A O 1
ATOM 798 N N . MET A 1 103 ? 0.230 -0.071 -3.632 1.00 97.62 103 MET A N 1
ATOM 799 C CA . MET A 1 103 ? 0.459 0.598 -4.904 1.00 97.62 103 MET A CA 1
ATOM 800 C C . MET A 1 103 ? -0.564 1.713 -5.124 1.00 97.62 103 MET A C 1
ATOM 802 O O . MET A 1 103 ? -1.747 1.538 -4.839 1.00 97.62 103 MET A O 1
ATOM 806 N N . ALA A 1 104 ? -0.100 2.848 -5.645 1.00 97.50 104 ALA A N 1
ATOM 807 C CA . ALA A 1 104 ? -0.949 3.922 -6.150 1.00 97.50 104 ALA A CA 1
ATOM 808 C C . ALA A 1 104 ? -0.695 4.108 -7.655 1.00 97.50 104 ALA A C 1
ATOM 810 O O . ALA A 1 104 ? 0.377 4.561 -8.082 1.00 97.50 104 ALA A O 1
ATOM 811 N N . LYS A 1 105 ? -1.694 3.729 -8.457 1.00 95.19 105 LYS A N 1
ATOM 812 C CA . LYS A 1 105 ? -1.641 3.622 -9.920 1.00 95.19 105 LYS A CA 1
ATOM 813 C C . LYS A 1 105 ? -1.307 4.951 -10.583 1.00 95.19 105 LYS A C 1
ATOM 815 O O . LYS A 1 105 ? -0.432 5.027 -11.444 1.00 95.19 105 LYS A O 1
ATOM 820 N N . TYR A 1 106 ? -1.987 6.025 -10.180 1.00 95.00 106 TYR A N 1
ATOM 821 C CA . TYR A 1 106 ? -1.948 7.282 -10.934 1.00 95.00 106 TYR A CA 1
ATOM 822 C C . TYR A 1 106 ? -0.702 8.133 -10.675 1.00 95.00 106 TYR A C 1
ATOM 824 O O . TYR A 1 106 ? -0.353 8.968 -11.511 1.00 95.00 106 TYR A O 1
ATOM 832 N N . ASN A 1 107 ? -0.011 7.931 -9.550 1.00 95.06 107 ASN A N 1
ATOM 833 C CA . ASN A 1 107 ? 1.228 8.646 -9.231 1.00 95.06 107 ASN A CA 1
ATOM 834 C C . ASN A 1 107 ? 2.488 7.765 -9.282 1.00 95.06 107 ASN A C 1
ATOM 836 O O . ASN A 1 107 ? 3.581 8.291 -9.079 1.00 95.06 107 ASN A O 1
ATOM 840 N N . TYR A 1 108 ? 2.361 6.485 -9.647 1.00 96.00 108 TYR A N 1
ATOM 841 C CA . TYR A 1 108 ? 3.480 5.553 -9.822 1.00 96.00 108 TYR A CA 1
ATOM 842 C C . TYR A 1 108 ? 4.291 5.354 -8.537 1.00 96.00 108 TYR A C 1
ATOM 844 O O . TYR A 1 108 ? 5.527 5.390 -8.543 1.00 96.00 108 TYR A O 1
ATOM 852 N N . HIS A 1 109 ? 3.595 5.200 -7.411 1.00 96.12 109 HIS A N 1
ATOM 853 C CA . HIS A 1 109 ? 4.229 5.079 -6.104 1.00 96.12 109 HIS A CA 1
ATOM 854 C C . HIS A 1 109 ? 3.924 3.742 -5.424 1.00 96.12 109 HIS A C 1
ATOM 856 O O . HIS A 1 109 ? 2.799 3.246 -5.451 1.00 96.12 109 HIS A O 1
ATOM 862 N N . LEU A 1 110 ? 4.946 3.205 -4.757 1.00 96.19 110 LEU A N 1
ATOM 863 C CA . LEU A 1 110 ? 4.810 2.231 -3.681 1.00 96.19 110 LEU A CA 1
ATOM 864 C C . LEU A 1 110 ? 4.862 2.995 -2.355 1.00 96.19 110 LEU A C 1
ATOM 866 O O . LEU A 1 110 ? 5.856 3.658 -2.048 1.00 96.19 110 LEU A O 1
ATOM 870 N N . PHE A 1 111 ? 3.811 2.874 -1.558 1.00 97.50 111 PHE A N 1
ATOM 871 C CA . PHE A 1 111 ? 3.772 3.387 -0.195 1.00 97.50 111 PHE A CA 1
ATOM 872 C C . PHE A 1 111 ? 4.113 2.284 0.795 1.00 97.50 111 PHE A C 1
ATOM 874 O O . PHE A 1 111 ? 3.674 1.143 0.642 1.00 97.50 111 PHE A O 1
ATOM 881 N N . ILE A 1 112 ? 4.878 2.639 1.827 1.00 97.00 112 ILE A N 1
ATOM 882 C CA . ILE A 1 112 ? 5.234 1.739 2.922 1.00 97.00 112 ILE A CA 1
ATOM 883 C C . ILE A 1 112 ? 4.848 2.419 4.231 1.00 97.00 112 ILE A C 1
ATOM 885 O O . ILE A 1 112 ? 5.498 3.376 4.645 1.00 97.00 112 ILE A O 1
ATOM 889 N N . LEU A 1 113 ? 3.792 1.936 4.880 1.00 98.38 113 LEU A N 1
ATOM 890 C CA . LEU A 1 113 ? 3.337 2.438 6.178 1.00 98.38 113 LEU A CA 1
ATOM 891 C C . LEU A 1 113 ? 3.923 1.578 7.285 1.00 98.38 113 LEU A C 1
ATOM 893 O O . LEU A 1 113 ? 3.740 0.363 7.281 1.00 98.38 113 LEU A O 1
ATOM 897 N N . ASP A 1 114 ? 4.563 2.207 8.263 1.00 98.06 114 ASP A N 1
ATOM 898 C CA . ASP A 1 114 ? 4.926 1.581 9.526 1.00 98.06 114 ASP A CA 1
ATOM 899 C C . ASP A 1 114 ? 3.777 1.749 10.527 1.00 98.06 114 ASP A C 1
ATOM 901 O O . ASP A 1 114 ? 3.530 2.847 11.029 1.00 98.06 114 ASP A O 1
ATOM 905 N N . LEU A 1 115 ? 3.060 0.659 10.820 1.00 97.88 115 LEU A N 1
ATOM 906 C CA . LEU A 1 115 ? 1.885 0.693 11.697 1.00 97.88 115 LEU A CA 1
ATOM 907 C C . LEU A 1 115 ? 2.237 0.889 13.176 1.00 97.88 115 LEU A C 1
ATOM 909 O O . LEU A 1 115 ? 1.353 1.195 13.973 1.00 97.88 115 LEU A O 1
ATOM 913 N N . LYS A 1 116 ? 3.505 0.698 13.557 1.00 97.19 116 LYS A N 1
ATOM 914 C CA . LYS A 1 116 ? 3.978 0.906 14.927 1.00 97.19 116 LYS A CA 1
ATOM 915 C C . LYS A 1 116 ? 4.395 2.353 15.143 1.00 97.19 116 LYS A C 1
ATOM 917 O O . LYS A 1 116 ? 4.024 2.952 16.147 1.00 97.19 116 LYS A O 1
ATOM 922 N N . GLU A 1 117 ? 5.171 2.896 14.213 1.00 98.25 117 GLU A N 1
ATOM 923 C CA . GLU A 1 117 ? 5.692 4.262 14.312 1.00 98.25 117 GLU A CA 1
ATOM 924 C C . GLU A 1 117 ? 4.707 5.310 13.769 1.00 98.25 117 GLU A C 1
ATOM 926 O O . GLU A 1 117 ? 4.917 6.501 13.974 1.00 98.25 117 GLU A O 1
ATOM 931 N N . MET A 1 118 ? 3.633 4.885 13.089 1.00 98.44 118 MET A N 1
ATOM 932 C CA . MET A 1 118 ? 2.646 5.761 12.437 1.00 98.44 118 MET A CA 1
ATOM 933 C C . MET A 1 118 ? 3.287 6.732 11.433 1.00 98.44 118 MET A C 1
ATOM 935 O O . MET A 1 118 ? 2.882 7.886 11.278 1.00 98.44 118 MET A O 1
ATOM 939 N N . THR A 1 119 ? 4.310 6.238 10.736 1.00 98.69 119 THR A N 1
ATOM 940 C CA . THR A 1 119 ? 5.062 6.958 9.703 1.00 98.69 119 THR A CA 1
ATOM 941 C C . THR A 1 119 ? 4.987 6.223 8.377 1.00 98.69 119 THR A C 1
ATOM 943 O O . THR A 1 119 ? 4.694 5.028 8.332 1.00 98.69 119 THR A O 1
ATOM 946 N N . TYR A 1 120 ? 5.251 6.923 7.282 1.00 98.25 120 TYR A N 1
ATOM 947 C CA . TYR A 1 120 ? 5.306 6.304 5.968 1.00 98.25 120 TYR A CA 1
ATOM 948 C C . TYR A 1 120 ? 6.530 6.744 5.173 1.00 98.25 120 TYR A C 1
ATOM 950 O O . TYR A 1 120 ? 7.061 7.842 5.344 1.00 98.25 120 TYR A O 1
ATOM 958 N N . THR A 1 121 ? 6.933 5.888 4.241 1.00 96.31 121 THR A N 1
ATOM 959 C CA . THR A 1 121 ? 7.837 6.246 3.149 1.00 96.31 121 THR A CA 1
ATOM 960 C C . THR A 1 121 ? 7.148 6.038 1.807 1.00 96.31 121 THR 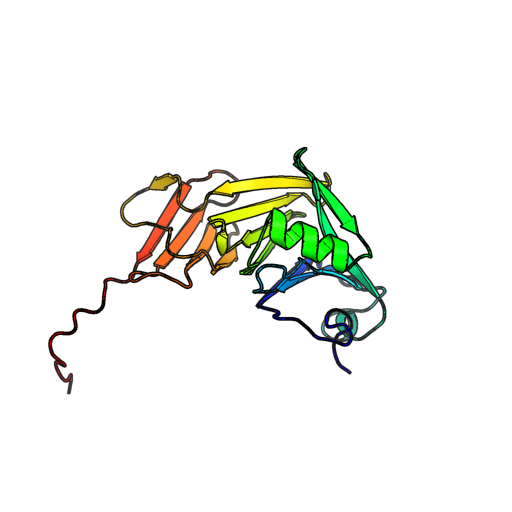A C 1
ATOM 962 O O . THR A 1 121 ? 6.154 5.315 1.695 1.00 96.31 121 THR A O 1
ATOM 965 N N . VAL A 1 122 ? 7.663 6.723 0.787 1.00 95.31 122 VAL A N 1
ATOM 966 C CA . VAL A 1 122 ? 7.148 6.670 -0.583 1.00 95.31 122 VAL A CA 1
ATOM 967 C C . VAL A 1 122 ? 8.313 6.410 -1.516 1.00 95.31 122 VAL A C 1
ATOM 969 O O . VAL A 1 122 ? 9.325 7.107 -1.452 1.00 95.31 122 VAL A O 1
ATOM 972 N N . GLU A 1 123 ? 8.153 5.428 -2.389 1.00 92.50 123 GLU A N 1
ATOM 973 C CA . GLU A 1 123 ? 9.115 5.080 -3.424 1.00 92.50 123 GLU A CA 1
ATOM 974 C C . GLU A 1 123 ? 8.459 5.258 -4.788 1.00 92.50 123 GLU A C 1
ATOM 976 O O . GLU A 1 123 ? 7.358 4.759 -5.028 1.00 92.50 123 GLU A O 1
ATOM 981 N N . LYS A 1 124 ? 9.142 5.952 -5.703 1.00 93.50 124 LYS A N 1
ATOM 982 C CA . LYS A 1 124 ? 8.718 5.988 -7.101 1.00 93.50 124 LYS A CA 1
ATOM 983 C C . LYS A 1 124 ? 9.079 4.676 -7.777 1.00 93.50 124 LYS A C 1
ATOM 985 O O . LYS A 1 124 ? 10.255 4.319 -7.854 1.00 93.50 124 LYS A O 1
ATOM 990 N N . THR A 1 125 ? 8.069 3.983 -8.289 1.00 92.19 125 THR A N 1
ATOM 991 C CA . THR A 1 125 ? 8.252 2.682 -8.922 1.00 92.19 125 THR A CA 1
ATOM 992 C C . THR A 1 125 ? 9.143 2.782 -10.147 1.00 92.19 125 THR A C 1
ATOM 994 O O . THR A 1 125 ? 9.064 3.743 -10.912 1.00 92.19 125 THR A O 1
ATOM 997 N N . GLY A 1 126 ? 10.014 1.790 -10.323 1.00 88.44 126 GLY A N 1
ATOM 998 C CA . GLY A 1 126 ? 10.826 1.667 -11.528 1.00 88.44 126 GLY A CA 1
ATOM 999 C C . GLY A 1 126 ? 11.916 2.730 -11.698 1.00 88.44 126 GLY A C 1
ATOM 1000 O O . GLY A 1 126 ? 12.549 2.780 -12.747 1.00 88.44 126 GLY A O 1
ATOM 1001 N N . LEU A 1 127 ? 12.189 3.571 -10.690 1.00 84.62 127 LEU A N 1
ATOM 1002 C CA . LEU A 1 127 ? 13.189 4.639 -10.818 1.00 84.62 127 LEU A CA 1
ATOM 1003 C C . LEU A 1 127 ? 14.625 4.102 -10.958 1.00 84.62 127 LEU A C 1
ATOM 1005 O O . LEU A 1 127 ? 15.454 4.707 -11.638 1.00 84.62 127 LEU A O 1
ATOM 1009 N N . LYS A 1 128 ? 14.928 2.969 -10.315 1.00 83.50 128 LYS A N 1
ATOM 1010 C CA . LYS A 1 128 ? 16.239 2.318 -10.372 1.00 83.50 128 LYS A CA 1
ATOM 1011 C C . LYS A 1 128 ? 16.091 0.877 -10.839 1.00 83.50 128 LYS A C 1
ATOM 1013 O O . LYS A 1 128 ? 15.642 0.016 -10.087 1.00 83.50 128 LYS A O 1
ATOM 1018 N N . PHE A 1 129 ? 16.553 0.615 -12.055 1.00 85.31 129 PHE A N 1
ATOM 1019 C CA . PHE A 1 129 ? 16.552 -0.710 -12.660 1.00 85.31 129 PHE A CA 1
ATOM 1020 C C . PHE A 1 129 ? 17.938 -1.337 -12.706 1.00 85.31 129 PHE A C 1
ATOM 1022 O O . PHE A 1 129 ? 18.941 -0.665 -12.954 1.00 85.31 129 PHE A O 1
ATOM 1029 N N . TYR A 1 130 ? 17.976 -2.651 -12.512 1.00 84.00 130 TYR A N 1
ATOM 1030 C CA . TYR A 1 130 ? 19.099 -3.486 -12.899 1.00 84.00 130 TYR A CA 1
ATOM 1031 C C . TYR A 1 130 ? 18.699 -4.360 -14.092 1.00 84.00 130 TYR A C 1
ATOM 1033 O O . TYR A 1 130 ? 17.792 -5.186 -13.985 1.00 84.00 130 TYR A O 1
ATOM 1041 N N . GLY A 1 131 ? 19.403 -4.196 -15.214 1.00 81.62 131 GLY A N 1
ATOM 1042 C CA . GLY A 1 131 ? 19.128 -4.907 -16.464 1.00 81.62 131 GLY A CA 1
ATOM 1043 C C . GLY A 1 131 ? 18.298 -4.089 -17.456 1.00 81.62 131 GLY A C 1
ATOM 1044 O O . GLY A 1 131 ? 18.353 -2.861 -17.456 1.00 81.62 131 GLY A O 1
ATOM 1045 N N . GLU A 1 132 ? 17.579 -4.793 -18.329 1.00 85.75 132 GLU A N 1
ATOM 1046 C CA . GLU A 1 132 ? 16.699 -4.223 -19.358 1.00 85.75 132 GLU A CA 1
ATOM 1047 C C . GLU A 1 132 ? 15.240 -4.149 -18.878 1.00 85.75 132 GLU A C 1
ATOM 1049 O O . GLU A 1 132 ? 14.871 -4.804 -17.903 1.00 85.75 132 GLU A O 1
ATOM 1054 N N . GLY A 1 133 ? 14.402 -3.390 -19.588 1.00 87.25 133 GLY A N 1
ATOM 1055 C CA . GLY A 1 133 ? 12.977 -3.200 -19.294 1.00 87.25 133 GLY A CA 1
ATOM 1056 C C . GLY A 1 133 ? 12.664 -1.884 -18.579 1.00 87.25 133 GLY A C 1
ATOM 1057 O O . GLY A 1 133 ? 13.565 -1.091 -18.299 1.00 87.25 133 GLY A O 1
ATOM 1058 N N . ASN A 1 134 ? 11.377 -1.625 -18.347 1.00 89.19 134 ASN A N 1
ATOM 1059 C CA . ASN A 1 134 ? 10.891 -0.378 -17.756 1.00 89.19 134 ASN A CA 1
ATOM 1060 C C . ASN A 1 134 ? 9.527 -0.572 -17.080 1.00 89.19 134 ASN A C 1
ATOM 1062 O O . ASN A 1 134 ? 8.635 -1.114 -17.720 1.00 89.19 134 ASN A O 1
ATOM 1066 N N . PHE A 1 135 ? 9.381 -0.096 -15.838 1.00 90.38 135 PHE A N 1
ATOM 1067 C CA . PHE A 1 135 ? 8.162 -0.188 -15.019 1.00 90.38 135 PHE A CA 1
ATOM 1068 C C . PHE A 1 135 ? 7.511 1.192 -14.873 1.00 90.38 135 PHE A C 1
ATOM 1070 O O . PHE A 1 135 ? 7.713 1.896 -13.880 1.00 90.38 135 PHE A O 1
ATOM 1077 N N . ASP A 1 136 ? 6.788 1.597 -15.914 1.00 88.44 136 ASP A N 1
ATOM 1078 C CA . ASP A 1 136 ? 6.192 2.926 -16.089 1.00 88.44 136 ASP A CA 1
ATOM 1079 C C . ASP A 1 136 ? 4.789 2.902 -16.721 1.00 88.44 136 ASP A C 1
ATOM 1081 O O . ASP A 1 136 ? 4.252 3.940 -17.107 1.00 88.44 136 ASP A O 1
ATOM 1085 N N . SER A 1 137 ? 4.182 1.724 -16.818 1.00 89.25 137 SER A N 1
ATOM 1086 C CA . SER A 1 137 ? 2.899 1.460 -17.464 1.00 89.25 137 SER A CA 1
ATOM 1087 C C . SER A 1 137 ? 1.816 1.135 -16.435 1.00 89.25 137 SER A C 1
ATOM 1089 O O . SER A 1 137 ? 1.098 0.156 -16.570 1.00 89.25 137 SER A O 1
ATOM 1091 N N . GLN A 1 138 ? 1.691 2.016 -15.440 1.00 92.38 138 GLN A N 1
ATOM 1092 C CA . GLN A 1 138 ? 0.719 1.996 -14.339 1.00 92.38 138 GLN A CA 1
ATOM 1093 C C . GLN A 1 138 ? 0.903 0.797 -13.395 1.00 92.38 138 GLN A C 1
ATOM 1095 O O . GLN A 1 138 ? 0.481 -0.309 -13.729 1.00 92.38 138 GLN A O 1
ATOM 1100 N N . PRO A 1 139 ? 1.525 0.988 -12.215 1.00 95.50 139 PRO A N 1
ATOM 1101 C CA . PRO A 1 139 ? 1.654 -0.096 -11.255 1.00 95.50 139 PRO A CA 1
ATOM 1102 C C . PRO A 1 139 ? 0.288 -0.554 -10.756 1.00 95.50 139 PRO A C 1
ATOM 1104 O O . PRO A 1 139 ? -0.608 0.264 -10.561 1.00 95.50 139 PRO A O 1
ATOM 1107 N N . ASP A 1 140 ? 0.188 -1.852 -10.512 1.00 97.19 140 ASP A N 1
ATOM 1108 C CA . ASP A 1 140 ? -1.056 -2.522 -10.156 1.00 97.19 140 ASP A CA 1
ATOM 1109 C C . ASP A 1 140 ? -0.839 -3.396 -8.906 1.00 97.19 140 ASP A C 1
ATOM 1111 O O . ASP A 1 140 ? -0.785 -2.879 -7.787 1.00 97.19 140 ASP A O 1
ATOM 1115 N N . GLN A 1 141 ? -0.606 -4.701 -9.045 1.00 97.06 141 GLN A N 1
ATOM 1116 C CA . GLN A 1 141 ? -0.486 -5.586 -7.892 1.00 97.06 141 GLN A CA 1
ATOM 1117 C C . GLN A 1 141 ? 0.930 -5.629 -7.322 1.00 97.06 141 GLN A C 1
ATOM 1119 O O . GLN A 1 141 ? 1.932 -5.466 -8.026 1.00 97.06 141 GLN A O 1
ATOM 1124 N N . ASN A 1 142 ? 1.018 -5.953 -6.031 1.00 95.81 142 ASN A N 1
ATOM 1125 C CA . ASN A 1 142 ? 2.252 -6.331 -5.360 1.00 95.81 142 ASN A CA 1
ATOM 1126 C C . ASN A 1 142 ? 2.066 -7.622 -4.544 1.00 95.81 142 ASN A C 1
ATOM 1128 O O . ASN A 1 142 ? 1.018 -7.877 -3.958 1.00 95.81 142 ASN A O 1
ATOM 1132 N N . LEU A 1 143 ? 3.106 -8.453 -4.483 1.00 95.62 143 LEU A N 1
ATOM 1133 C CA . LEU A 1 143 ? 3.081 -9.712 -3.736 1.00 95.62 143 LEU A CA 1
ATOM 1134 C C . LEU A 1 143 ? 4.463 -10.038 -3.178 1.00 95.62 143 LEU A C 1
ATOM 1136 O O . LEU A 1 143 ? 5.442 -10.089 -3.923 1.00 95.62 143 LEU A O 1
ATOM 1140 N N . PHE A 1 144 ? 4.552 -10.349 -1.886 1.00 95.06 144 PHE A N 1
ATOM 1141 C CA . PHE A 1 144 ? 5.776 -10.936 -1.345 1.00 95.06 144 PHE A CA 1
ATOM 1142 C C . PHE A 1 144 ? 5.877 -12.416 -1.716 1.00 95.06 144 PHE A C 1
ATOM 1144 O O . PHE A 1 144 ? 4.982 -13.213 -1.440 1.00 95.06 144 PHE A O 1
ATOM 1151 N N . GLY A 1 145 ? 7.006 -12.802 -2.309 1.00 92.25 145 GLY A N 1
ATOM 1152 C CA . GLY A 1 145 ? 7.312 -14.203 -2.573 1.00 92.25 145 GLY A CA 1
ATOM 1153 C C . GLY A 1 145 ? 7.457 -15.028 -1.284 1.00 92.25 145 GLY A C 1
ATOM 1154 O O . GLY A 1 145 ? 7.614 -14.465 -0.200 1.00 92.25 145 GLY A O 1
ATOM 1155 N N . PRO A 1 146 ? 7.513 -16.371 -1.374 1.00 90.75 146 PRO A N 1
ATOM 1156 C CA . PRO A 1 146 ? 7.534 -17.253 -0.199 1.00 90.75 146 PRO A CA 1
ATOM 1157 C C . PRO A 1 146 ? 8.677 -16.985 0.789 1.00 90.75 146 PRO A C 1
ATOM 1159 O O . PRO A 1 146 ? 8.508 -17.125 1.996 1.00 90.75 146 PRO A O 1
ATOM 1162 N N . SER A 1 147 ? 9.848 -16.578 0.289 1.00 90.56 147 SER A N 1
ATOM 1163 C CA . SER A 1 147 ? 11.001 -16.230 1.130 1.00 90.56 147 SER A CA 1
ATOM 1164 C C . SER A 1 147 ? 10.909 -14.834 1.744 1.00 90.56 147 SER A C 1
ATOM 1166 O O . SER A 1 147 ? 11.785 -14.470 2.524 1.00 90.56 147 SER A O 1
ATOM 1168 N N . ARG A 1 148 ? 9.910 -14.036 1.342 1.00 89.44 148 ARG A N 1
ATOM 1169 C CA . ARG A 1 148 ? 9.722 -12.613 1.667 1.00 89.44 148 ARG A CA 1
ATOM 1170 C C . ARG A 1 148 ? 10.885 -11.704 1.262 1.00 89.44 148 ARG A C 1
ATOM 1172 O O . ARG A 1 148 ? 10.844 -10.511 1.513 1.00 89.44 148 ARG A O 1
ATOM 1179 N N . ARG A 1 149 ? 11.901 -12.239 0.578 1.00 89.44 149 ARG A N 1
ATOM 1180 C CA . ARG A 1 149 ? 13.047 -11.470 0.065 1.00 89.44 149 ARG A CA 1
ATOM 1181 C C . ARG A 1 149 ? 12.724 -10.689 -1.196 1.00 89.44 149 ARG A C 1
ATOM 1183 O O . ARG A 1 149 ? 13.439 -9.758 -1.531 1.00 89.44 149 ARG A O 1
ATOM 1190 N N . TRP A 1 150 ? 11.670 -11.072 -1.903 1.00 92.56 150 TRP A N 1
ATOM 1191 C CA . TRP A 1 150 ? 11.273 -10.453 -3.158 1.00 92.56 150 TRP A CA 1
ATOM 1192 C C . TRP A 1 150 ? 9.830 -9.997 -3.060 1.00 92.56 150 TRP A C 1
ATOM 1194 O O . TRP A 1 150 ? 8.973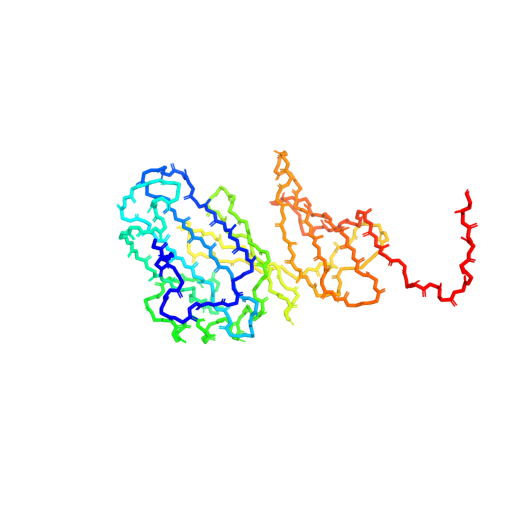 -10.758 -2.611 1.00 92.56 150 TRP A O 1
ATOM 1204 N N . MET A 1 151 ? 9.587 -8.770 -3.497 1.00 94.50 151 MET A N 1
ATOM 1205 C CA . MET A 1 151 ? 8.268 -8.278 -3.856 1.00 94.50 151 MET A CA 1
ATOM 1206 C C . MET A 1 151 ? 8.152 -8.344 -5.375 1.00 94.50 151 MET A C 1
ATOM 1208 O O . MET A 1 151 ? 8.986 -7.770 -6.071 1.00 94.50 151 MET A O 1
ATOM 1212 N N . TYR A 1 152 ? 7.150 -9.053 -5.876 1.00 95.44 152 TYR A N 1
ATOM 1213 C CA . TYR A 1 152 ? 6.786 -9.075 -7.287 1.00 95.44 152 TYR A CA 1
ATOM 1214 C C . TYR A 1 152 ? 5.724 -8.019 -7.550 1.00 95.44 152 TYR A C 1
ATOM 1216 O O . TYR A 1 152 ? 4.857 -7.823 -6.700 1.00 95.44 152 TYR A O 1
ATOM 1224 N N . LEU A 1 153 ? 5.816 -7.341 -8.692 1.00 95.75 153 LEU A N 1
ATOM 1225 C CA . LEU A 1 153 ? 4.935 -6.238 -9.067 1.00 95.75 153 LEU A CA 1
ATOM 1226 C C . LEU A 1 153 ? 4.411 -6.422 -10.493 1.00 95.75 153 LEU A C 1
ATOM 1228 O O . LEU A 1 153 ? 5.148 -6.928 -11.344 1.00 95.75 153 LEU A O 1
ATOM 1232 N N . THR A 1 154 ? 3.173 -6.002 -10.747 1.00 96.50 154 THR A N 1
ATOM 1233 C CA . THR A 1 154 ? 2.541 -6.024 -12.076 1.00 96.50 154 THR A CA 1
ATOM 1234 C C . THR A 1 154 ? 2.198 -4.618 -12.564 1.00 96.50 154 THR A C 1
ATOM 1236 O O . THR A 1 154 ? 2.225 -3.649 -11.802 1.00 96.50 154 THR A O 1
ATOM 1239 N N . GLU A 1 155 ? 1.891 -4.527 -13.856 1.00 94.94 155 GLU A N 1
ATOM 1240 C CA . GLU A 1 155 ? 1.362 -3.338 -14.523 1.00 94.94 155 GLU A CA 1
ATOM 1241 C C . GLU A 1 155 ? -0.008 -3.625 -15.137 1.00 94.94 155 GLU A C 1
ATOM 1243 O O . GLU A 1 155 ? -0.200 -4.693 -15.724 1.00 94.94 155 GLU A O 1
ATOM 1248 N N . ASP A 1 156 ? -0.900 -2.638 -15.078 1.00 90.88 156 ASP A N 1
ATOM 1249 C CA . ASP A 1 156 ? -2.236 -2.659 -15.693 1.00 90.88 156 ASP A CA 1
ATOM 1250 C C . ASP A 1 156 ? -2.394 -1.516 -16.709 1.00 90.88 156 ASP A C 1
ATOM 1252 O O . ASP A 1 156 ? -3.362 -0.757 -16.734 1.00 90.88 156 ASP A O 1
ATOM 1256 N N . GLY A 1 157 ? -1.378 -1.333 -17.549 1.00 87.12 157 GLY A N 1
ATOM 1257 C CA . GLY A 1 157 ? -1.378 -0.265 -18.534 1.00 87.12 157 GLY A CA 1
ATOM 1258 C C . GLY A 1 157 ? -0.336 -0.427 -19.630 1.00 87.12 157 GLY A C 1
ATOM 1259 O O . GLY A 1 157 ? 0.385 -1.421 -19.734 1.00 87.12 157 GLY A O 1
ATOM 1260 N N . GLY A 1 158 ? -0.263 0.599 -20.479 1.00 87.25 158 GLY A N 1
ATOM 1261 C CA . GLY A 1 158 ? 0.741 0.714 -21.535 1.00 87.25 158 GLY A CA 1
ATOM 1262 C C . GLY A 1 158 ? 0.636 -0.335 -22.649 1.00 87.25 158 GLY A C 1
ATOM 1263 O O . GLY A 1 158 ? -0.305 -1.117 -22.754 1.00 87.25 158 GLY A O 1
ATOM 1264 N N . SER A 1 159 ? 1.616 -0.314 -23.556 1.00 87.19 159 SER A N 1
ATOM 1265 C CA . SER A 1 159 ? 1.683 -1.239 -24.702 1.00 87.19 159 SER A CA 1
ATOM 1266 C C . SER A 1 159 ? 2.548 -2.477 -24.449 1.00 87.19 159 SER A C 1
ATOM 1268 O O . SER A 1 159 ? 2.614 -3.371 -25.296 1.00 87.19 159 SER A O 1
ATOM 1270 N N . THR A 1 160 ? 3.247 -2.492 -23.316 1.00 89.44 160 THR A N 1
ATOM 1271 C CA . THR A 1 160 ? 4.278 -3.468 -22.946 1.00 89.44 160 THR A CA 1
ATOM 1272 C C . THR A 1 160 ? 4.235 -3.757 -21.440 1.00 89.44 160 THR A C 1
ATOM 1274 O O . THR A 1 160 ? 5.261 -3.578 -20.781 1.00 89.44 160 THR A O 1
ATOM 1277 N N . PRO A 1 161 ? 3.077 -4.162 -20.875 1.00 91.44 161 PRO A N 1
ATOM 1278 C CA . PRO A 1 161 ? 2.988 -4.473 -19.452 1.00 91.44 161 PRO A CA 1
ATOM 1279 C C . PRO A 1 161 ? 3.929 -5.625 -19.099 1.00 91.44 161 PRO A C 1
ATOM 1281 O O . PRO A 1 161 ? 4.164 -6.540 -19.907 1.00 91.44 161 PRO A O 1
ATOM 1284 N N . GLY A 1 162 ? 4.483 -5.572 -17.895 1.00 93.12 162 GLY A N 1
ATOM 1285 C CA . GLY A 1 162 ? 5.437 -6.557 -17.410 1.00 93.12 162 GLY A CA 1
ATOM 1286 C C . GLY A 1 162 ? 5.165 -7.053 -15.999 1.00 93.12 162 GLY A C 1
ATOM 1287 O O . GLY A 1 162 ? 4.225 -6.648 -15.316 1.00 93.12 162 GLY A O 1
ATOM 1288 N N . VAL A 1 163 ? 6.039 -7.960 -15.577 1.00 94.69 163 VAL A N 1
ATOM 1289 C CA . VAL A 1 163 ? 6.190 -8.370 -14.187 1.00 94.69 163 VAL A CA 1
ATOM 1290 C C . VAL A 1 163 ? 7.606 -8.046 -13.757 1.00 94.69 163 VAL A C 1
ATOM 1292 O O . VAL A 1 163 ? 8.588 -8.410 -14.414 1.00 94.69 163 VAL A O 1
ATOM 1295 N N . TYR A 1 164 ? 7.700 -7.386 -12.614 1.00 95.00 164 TYR A N 1
ATOM 1296 C CA . TYR A 1 164 ? 8.944 -6.898 -12.049 1.00 95.00 164 TYR A CA 1
ATOM 1297 C C . TYR A 1 164 ? 9.154 -7.506 -10.672 1.00 95.00 164 TYR A C 1
ATOM 1299 O O . TYR A 1 164 ? 8.231 -8.019 -10.039 1.00 95.00 164 TYR A O 1
ATOM 1307 N N . ALA A 1 165 ? 10.389 -7.462 -10.201 1.00 94.06 165 ALA A N 1
ATOM 1308 C CA . ALA A 1 165 ? 10.752 -7.848 -8.855 1.00 94.06 165 ALA A CA 1
ATOM 1309 C C . ALA A 1 165 ? 11.551 -6.727 -8.198 1.00 94.06 165 ALA A C 1
ATOM 1311 O O . ALA A 1 165 ? 12.350 -6.055 -8.842 1.00 94.06 165 ALA A O 1
ATOM 1312 N N . ARG A 1 166 ? 11.373 -6.561 -6.895 1.00 92.31 166 ARG A N 1
ATOM 1313 C CA . ARG A 1 166 ? 12.157 -5.678 -6.034 1.00 92.31 166 ARG A CA 1
ATOM 1314 C C . ARG A 1 166 ? 12.652 -6.496 -4.856 1.00 92.31 166 ARG A C 1
ATOM 1316 O O . ARG A 1 166 ? 11.870 -7.232 -4.249 1.00 92.31 166 ARG A O 1
ATOM 1323 N N . HIS A 1 167 ? 13.933 -6.381 -4.516 1.00 88.38 167 HIS A N 1
ATOM 1324 C CA . HIS A 1 167 ? 14.415 -6.998 -3.283 1.00 88.38 167 HIS A CA 1
ATOM 1325 C C . HIS A 1 167 ? 13.735 -6.296 -2.102 1.00 88.38 167 HIS A C 1
ATOM 1327 O O . HIS A 1 167 ? 13.856 -5.081 -1.950 1.00 88.38 167 HIS A O 1
ATOM 1333 N N . CYS A 1 168 ? 12.977 -7.038 -1.297 1.00 79.44 168 CYS A N 1
ATOM 1334 C CA . CYS A 1 168 ? 12.282 -6.489 -0.140 1.00 79.44 168 CYS A CA 1
ATOM 1335 C C . CYS A 1 168 ? 13.284 -5.789 0.765 1.00 79.44 168 CYS A C 1
ATOM 1337 O O . CYS A 1 168 ? 14.333 -6.331 1.104 1.00 79.44 168 CYS A O 1
ATOM 1339 N N . CYS A 1 169 ? 12.897 -4.587 1.179 1.00 68.88 169 CYS A N 1
ATOM 1340 C CA . CYS A 1 169 ? 13.267 -4.016 2.468 1.00 68.88 169 CYS A CA 1
ATOM 1341 C C . CYS 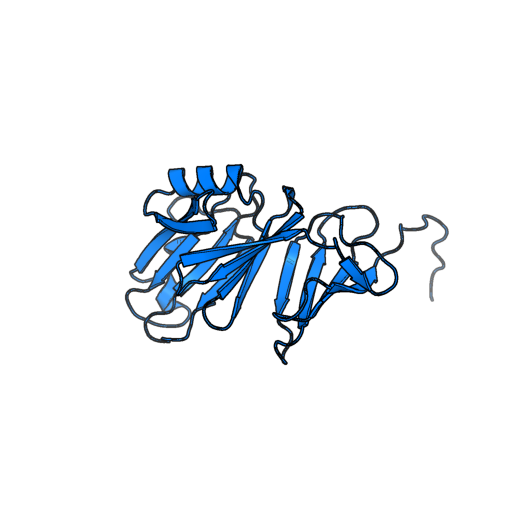A 1 169 ? 14.745 -3.614 2.641 1.00 68.88 169 CYS A C 1
ATOM 1343 O O . CYS A 1 169 ? 15.091 -3.019 3.654 1.00 68.88 169 CYS A O 1
ATOM 1345 N N . GLU A 1 170 ? 15.584 -3.848 1.628 1.00 67.56 170 GLU A N 1
ATOM 1346 C CA . GLU A 1 170 ? 17.009 -3.484 1.619 1.00 67.56 170 GLU A CA 1
ATOM 1347 C C . GLU A 1 170 ? 17.394 -2.556 0.456 1.00 67.56 170 GLU A C 1
ATOM 1349 O O . GLU A 1 170 ? 18.401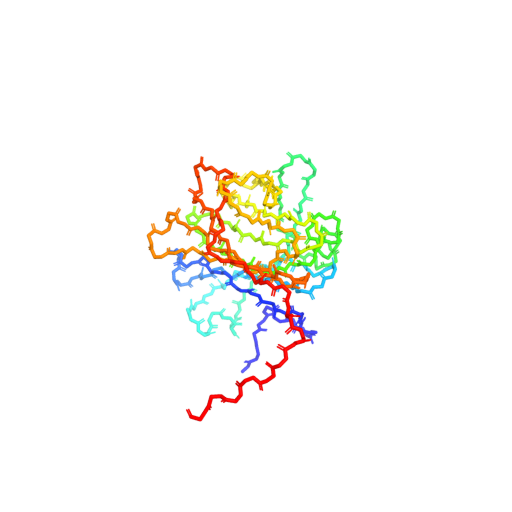 -1.855 0.543 1.00 67.56 170 GLU A O 1
ATOM 1354 N N . SER A 1 171 ? 16.628 -2.526 -0.644 1.00 71.44 171 SER A N 1
ATOM 1355 C CA . SER A 1 171 ? 16.961 -1.683 -1.798 1.00 71.44 171 SER A CA 1
ATOM 1356 C C . SER A 1 171 ? 15.737 -1.242 -2.596 1.00 71.44 171 SER A C 1
ATOM 1358 O O . SER A 1 171 ? 14.834 -2.040 -2.827 1.00 71.44 171 SER A O 1
ATOM 1360 N N . GLU A 1 172 ? 15.789 -0.027 -3.136 1.00 83.19 172 GLU A N 1
ATOM 1361 C CA . GLU A 1 172 ? 14.846 0.503 -4.137 1.00 83.19 172 GLU A CA 1
ATOM 1362 C C . GLU A 1 172 ? 15.209 0.045 -5.566 1.00 83.19 172 GLU A C 1
ATOM 1364 O O . GLU A 1 172 ? 15.057 0.777 -6.537 1.00 83.19 172 GLU A O 1
ATOM 1369 N N . THR A 1 173 ? 15.836 -1.133 -5.707 1.00 88.75 173 THR A N 1
ATOM 1370 C CA . THR A 1 173 ? 16.300 -1.641 -7.011 1.00 88.75 173 THR A CA 1
ATOM 1371 C C . THR A 1 173 ? 15.306 -2.648 -7.567 1.00 88.75 173 THR A C 1
ATOM 1373 O O . THR A 1 173 ? 15.012 -3.660 -6.922 1.00 88.75 173 THR A O 1
ATOM 1376 N N . TYR A 1 174 ? 14.842 -2.373 -8.781 1.00 92.25 174 TYR A N 1
ATOM 1377 C CA . TYR A 1 174 ? 13.899 -3.182 -9.533 1.00 92.25 174 TYR A CA 1
ATOM 1378 C C . TYR A 1 174 ? 14.610 -4.032 -10.587 1.00 92.25 174 TYR A C 1
ATOM 1380 O O . TYR A 1 174 ? 15.659 -3.666 -11.123 1.00 92.25 174 TYR A O 1
ATOM 1388 N N . TYR A 1 175 ? 14.005 -5.172 -10.887 1.00 93.56 175 TYR A N 1
ATOM 1389 C CA . TYR A 1 175 ? 14.463 -6.156 -11.852 1.00 93.56 175 TYR A CA 1
ATOM 1390 C C . TYR A 1 175 ? 13.287 -6.532 -12.740 1.00 93.56 175 TYR A C 1
ATOM 1392 O O . TYR A 1 175 ? 12.194 -6.805 -12.243 1.00 93.56 175 TYR A O 1
ATOM 1400 N N . THR A 1 176 ? 13.510 -6.597 -14.044 1.00 94.00 176 THR A N 1
ATOM 1401 C CA . THR A 1 176 ? 12.504 -7.108 -14.975 1.00 94.00 176 THR A CA 1
ATOM 1402 C C . THR A 1 176 ? 12.502 -8.629 -14.919 1.00 94.00 176 THR A C 1
ATOM 1404 O O . THR A 1 176 ? 13.526 -9.260 -15.180 1.00 94.00 176 THR A O 1
ATOM 1407 N N . VAL A 1 177 ? 11.361 -9.226 -14.565 1.00 93.69 177 VAL A N 1
ATOM 1408 C CA . VAL A 1 177 ? 11.171 -10.682 -14.655 1.00 93.69 177 VAL A CA 1
ATOM 1409 C C . VAL A 1 177 ? 10.791 -11.031 -16.087 1.00 93.69 177 VAL A C 1
ATOM 1411 O O . VAL A 1 177 ? 11.440 -11.861 -16.719 1.00 93.69 177 VAL A O 1
ATOM 1414 N N . PHE A 1 178 ? 9.772 -10.355 -16.614 1.00 91.69 178 PHE A N 1
ATOM 1415 C CA . PHE A 1 178 ? 9.477 -10.324 -18.041 1.00 91.69 178 PHE A CA 1
ATOM 1416 C C . PHE A 1 178 ? 8.723 -9.041 -18.392 1.00 91.69 178 PHE A C 1
ATOM 1418 O O . PHE A 1 178 ? 8.048 -8.459 -17.548 1.00 91.69 178 PHE A O 1
ATOM 1425 N N . GLN A 1 179 ? 8.794 -8.638 -19.657 1.00 91.12 179 GLN A N 1
ATOM 1426 C CA . GLN A 1 179 ? 8.017 -7.529 -20.194 1.00 91.12 179 GLN A CA 1
ATOM 1427 C C . GLN A 1 179 ? 7.441 -7.932 -21.548 1.00 91.12 179 GLN A C 1
ATOM 1429 O O . GLN A 1 179 ? 8.134 -8.541 -22.368 1.00 91.12 179 GLN A O 1
ATOM 1434 N N . GLY A 1 180 ? 6.160 -7.644 -21.772 1.00 86.31 180 GLY A N 1
ATOM 1435 C CA . GLY A 1 180 ? 5.522 -7.919 -23.052 1.00 86.31 180 GLY A CA 1
ATOM 1436 C C . GLY A 1 180 ? 6.133 -7.074 -24.169 1.00 86.31 180 GLY A C 1
ATOM 1437 O O . GLY A 1 180 ? 6.433 -5.901 -23.978 1.00 86.31 180 GLY A O 1
ATOM 1438 N N . THR A 1 181 ? 6.284 -7.640 -25.364 1.00 82.94 181 THR A N 1
ATOM 1439 C CA . THR A 1 181 ? 6.542 -6.848 -26.576 1.00 82.94 181 THR A CA 1
ATOM 1440 C C . THR A 1 181 ? 5.215 -6.404 -27.190 1.00 82.94 181 THR A C 1
ATOM 1442 O O . THR A 1 181 ? 4.249 -7.174 -27.118 1.00 82.94 181 THR A O 1
ATOM 1445 N N . PRO A 1 182 ? 5.147 -5.246 -27.875 1.00 76.12 182 PRO A N 1
ATOM 1446 C CA . PRO A 1 182 ? 3.947 -4.865 -28.608 1.00 76.12 182 PRO A CA 1
ATOM 1447 C C . PRO A 1 182 ? 3.542 -6.001 -29.547 1.00 76.12 182 PRO A C 1
ATOM 1449 O O . PRO A 1 182 ? 4.400 -6.597 -30.206 1.00 76.12 182 PRO A O 1
ATOM 1452 N N . ARG A 1 183 ? 2.245 -6.329 -29.614 1.00 59.41 183 ARG A N 1
ATOM 1453 C CA . ARG A 1 183 ? 1.765 -7.328 -30.576 1.00 59.41 183 ARG A CA 1
ATOM 1454 C C . ARG A 1 183 ? 2.207 -6.906 -31.974 1.00 59.41 183 ARG A C 1
ATOM 1456 O O . ARG A 1 183 ? 1.695 -5.932 -32.522 1.00 59.41 183 ARG A O 1
ATOM 1463 N N . VAL A 1 184 ? 3.103 -7.679 -32.580 1.00 60.91 184 VAL A N 1
ATOM 1464 C CA . VAL A 1 184 ? 3.326 -7.605 -34.021 1.00 60.91 184 VAL A CA 1
ATOM 1465 C C . VAL A 1 184 ? 2.058 -8.157 -34.663 1.00 60.91 184 VAL A C 1
ATOM 1467 O O . VAL A 1 184 ? 1.820 -9.363 -34.672 1.00 60.91 184 VAL A O 1
ATOM 1470 N N . VAL A 1 185 ? 1.186 -7.275 -35.154 1.00 55.59 185 VAL A N 1
ATOM 1471 C CA . VAL A 1 185 ? 0.043 -7.678 -35.981 1.00 55.59 185 VAL A CA 1
ATOM 1472 C C . VAL A 1 185 ? 0.608 -8.117 -37.335 1.00 55.59 185 VAL A C 1
ATOM 1474 O O . VAL A 1 185 ? 0.682 -7.341 -38.281 1.00 55.59 185 VAL A O 1
ATOM 1477 N N . GLY A 1 186 ? 1.087 -9.360 -37.406 1.00 53.16 186 GLY A N 1
ATOM 1478 C CA . GLY A 1 186 ? 1.759 -9.909 -38.579 1.00 53.16 186 GLY A CA 1
ATOM 1479 C C . GLY A 1 186 ? 1.829 -11.433 -38.545 1.00 53.16 186 GLY A C 1
ATOM 1480 O O . GLY A 1 186 ? 2.722 -11.992 -37.930 1.00 53.16 186 GLY A O 1
ATOM 1481 N N . ARG A 1 187 ? 0.886 -12.053 -39.271 1.00 43.44 187 ARG A N 1
ATOM 1482 C CA . ARG A 1 187 ? 0.669 -13.489 -39.547 1.00 43.44 187 ARG A CA 1
ATOM 1483 C C . ARG A 1 187 ? 0.258 -14.378 -38.367 1.00 43.44 187 ARG A C 1
ATOM 1485 O O . ARG A 1 187 ? 1.027 -14.723 -37.483 1.00 43.44 187 ARG A O 1
ATOM 1492 N N . ARG A 1 188 ? -0.996 -14.839 -38.453 1.00 46.62 188 ARG A N 1
ATOM 1493 C CA . ARG A 1 188 ? -1.415 -16.121 -37.884 1.00 46.62 188 ARG A CA 1
ATOM 1494 C C . ARG A 1 188 ? -0.636 -17.215 -38.611 1.00 46.62 188 ARG A C 1
ATOM 1496 O O . ARG A 1 188 ? -1.088 -17.671 -39.658 1.00 46.62 188 ARG A O 1
ATOM 1503 N N . ASP A 1 189 ? 0.496 -17.626 -38.065 1.00 49.91 189 ASP A N 1
ATOM 1504 C CA . ASP A 1 189 ? 0.995 -18.959 -38.364 1.00 49.91 189 ASP A CA 1
ATOM 1505 C C . ASP A 1 189 ? 0.169 -19.918 -37.508 1.00 49.91 189 ASP A C 1
ATOM 1507 O O . ASP A 1 189 ? 0.271 -19.980 -36.282 1.00 49.91 189 ASP A O 1
ATOM 1511 N N . SER A 1 190 ? -0.786 -20.555 -38.180 1.00 46.56 190 SER A N 1
ATOM 1512 C CA . SER A 1 190 ? -1.572 -21.658 -37.657 1.00 46.56 190 SER A CA 1
ATOM 1513 C C . SER A 1 190 ? -0.624 -22.785 -37.265 1.00 46.56 190 SER A C 1
ATOM 1515 O O . SER A 1 190 ? -0.060 -23.442 -38.140 1.00 46.56 190 SER A O 1
ATOM 1517 N N . TRP A 1 191 ? -0.467 -23.016 -35.967 1.00 44.22 191 TRP A N 1
ATOM 1518 C CA . TRP A 1 191 ? 0.091 -24.267 -35.477 1.00 44.22 191 TRP A CA 1
ATOM 1519 C C . TRP A 1 191 ? -1.022 -25.312 -35.502 1.00 44.22 191 TRP A C 1
ATOM 1521 O O . TRP A 1 191 ? -2.008 -25.206 -34.769 1.00 44.22 191 TRP A O 1
ATOM 1531 N N . VAL A 1 192 ? -0.878 -26.230 -36.459 1.00 45.12 192 VAL A N 1
ATOM 1532 C CA . VAL A 1 192 ? -1.542 -27.538 -36.514 1.00 45.12 192 VAL A CA 1
ATOM 1533 C C . VAL A 1 192 ? -0.937 -28.430 -35.439 1.00 45.12 192 VAL A C 1
ATOM 1535 O O . VAL A 1 192 ? 0.295 -28.318 -35.239 1.00 45.12 192 VAL A O 1
#

Secondary structure (DSSP, 8-state):
---GGGTTT---EEEEEEE-SSTTS-EEEEEE-STT---EEEEESS--TTHHHHSSEEEEEEEE-TTSBEEEES-HHHHHHHHHHHS-SEEEEEEETTEEEEEETTTTEEEEEETTTTEEEEEETTSSEESS----S-EEEEEE-TTSSEEEEEE-SSSS-EEEEEETTT---EEEEEEPPP----------

Foldseek 3Di:
DDFVLLPPPGAQWAEKEWDCVPQQWIKMWTFGQALLTWIKIWTFPTDHDPVSRVDDTAIWTWADDPVQFIDTHSDSVNRSVRCNVPAGGWAAWYDDDQWIWTHRFPQQWTKIARNVVRGIDIARAQPAEDDDDGDDFTKHHWDQDPVSQKIWTWHDGDQKTFIKIDGPDPDSYIYTPDIHDHPPPDDDPDDD